Protein AF-A0AAX2I965-F1 (afdb_monomer)

Solvent-accessible surface area (backbone atoms only — not comparable to full-atom values): 11279 Å² total; per-residue (Å²): 135,85,55,70,48,49,56,51,50,50,52,50,21,62,79,65,76,34,66,69,56,36,27,26,90,85,21,46,29,34,38,36,37,56,42,46,87,79,63,78,95,82,75,57,72,68,57,43,52,54,48,32,52,55,51,17,54,52,47,41,53,39,50,53,49,39,64,73,71,61,65,74,88,60,75,93,55,92,69,70,83,36,90,76,37,44,64,34,62,70,41,81,23,32,64,44,72,52,79,71,48,97,95,52,73,88,81,53,33,35,54,72,67,58,51,52,48,27,52,49,38,19,50,76,75,47,81,55,52,83,60,74,43,44,58,35,40,63,40,22,23,39,34,56,48,16,63,48,44,56,60,94,82,64,91,42,72,68,62,51,50,53,40,54,51,36,33,60,71,39,50,66,61,62,68,36,66,48,70,67,68,37,82,41,76,41,80,41,68,83,78,86,74,89,125

Mean predicted aligned error: 6.56 Å

Secondary structure (DSSP, 8-state):
---HHHHHHHHHHHHHT----EE-TT-SEEEEEEE-----S---HHHHHHHHHHHHHHHHHHHHHHHHHT----TTSPPP--TT-GGGTTTT-BSSB----TTPPP-S-B-HHHHHHHHHHHHHHSTTPPPSB--GGGTEEEEEEESS---TT---HHHHHHHHHHHHHHHHHHTSGGGG--SEEEE--------

Foldseek 3Di:
DDDPLLVVLLVVCVVLLHARFAFDLPAQEEEAAAAAQDDDDDDDPVVQVVVLNVRRVQRSVLVVVCVVVVDDDDLVDDDDCDCNHRNDVQWQAFLDAFPDDVPDDTPSHDHPVQNVLQQVCCVPPVVRDHDRIRRSSNRYIYHYLASGRDDPPPPDVVVVVNSVVRNVSCVVSCVGVSVVPRNHYDYDDPCPDDD

Structure (mmCIF, N/CA/C/O backbone):
data_AF-A0AAX2I965-F1
#
_entry.id   AF-A0AAX2I965-F1
#
loop_
_atom_site.group_PDB
_atom_site.id
_atom_site.type_symbol
_atom_site.label_atom_id
_atom_site.label_alt_id
_atom_site.label_comp_id
_atom_site.label_asym_id
_atom_site.label_entity_id
_atom_site.label_seq_id
_atom_site.pdbx_PDB_ins_code
_atom_site.Cartn_x
_atom_site.Cartn_y
_atom_site.Cartn_z
_atom_site.occupancy
_atom_site.B_iso_or_equiv
_atom_site.auth_seq_id
_atom_site.auth_comp_id
_atom_site.auth_asym_id
_atom_site.auth_atom_id
_atom_site.pdbx_PDB_model_num
ATOM 1 N N . MET A 1 1 ? -12.189 -12.197 -5.042 1.00 85.31 1 MET A N 1
ATOM 2 C CA . MET A 1 1 ? -13.161 -11.565 -4.123 1.00 85.31 1 MET A CA 1
ATOM 3 C C . MET A 1 1 ? -12.398 -11.023 -2.926 1.00 85.31 1 MET A C 1
ATOM 5 O O . MET A 1 1 ? -11.448 -11.674 -2.506 1.00 85.31 1 MET A O 1
ATOM 9 N N . TYR A 1 2 ? -12.757 -9.844 -2.422 1.00 94.75 2 TYR A N 1
ATOM 10 C CA . TYR A 1 2 ? -12.126 -9.257 -1.234 1.00 94.75 2 TYR A CA 1
ATOM 11 C C . TYR A 1 2 ? -12.613 -9.932 0.052 1.00 94.75 2 TYR A C 1
ATOM 13 O O . TYR A 1 2 ? -13.809 -10.221 0.172 1.00 94.75 2 TYR A O 1
ATOM 21 N N . THR A 1 3 ? -11.704 -10.178 1.001 1.00 95.56 3 THR A N 1
ATOM 22 C CA . THR A 1 3 ? -12.044 -10.791 2.293 1.00 95.56 3 THR A CA 1
ATOM 23 C C . THR A 1 3 ? -12.917 -9.865 3.137 1.00 95.56 3 THR A C 1
ATOM 25 O O . THR A 1 3 ? -12.921 -8.643 2.964 1.00 95.56 3 THR A O 1
ATOM 28 N N . GLN A 1 4 ? -13.669 -10.448 4.071 1.00 97.31 4 GLN A N 1
ATOM 29 C CA . GLN A 1 4 ? -14.471 -9.672 5.014 1.00 97.31 4 GLN A CA 1
ATOM 30 C C . GLN A 1 4 ? -13.582 -8.809 5.924 1.00 97.31 4 GLN A C 1
ATOM 32 O O . GLN A 1 4 ? -13.864 -7.627 6.106 1.00 97.31 4 GLN A O 1
ATOM 37 N N . HIS A 1 5 ? -12.452 -9.351 6.383 1.00 97.75 5 HIS A N 1
ATOM 38 C CA . HIS A 1 5 ? -11.485 -8.606 7.186 1.00 97.75 5 HIS A CA 1
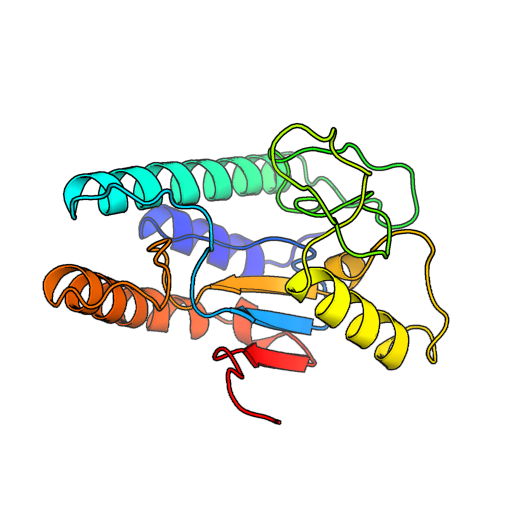ATOM 39 C C . HIS A 1 5 ? -10.905 -7.391 6.451 1.00 97.75 5 HIS A C 1
ATOM 41 O O . HIS A 1 5 ? -10.709 -6.347 7.071 1.00 97.75 5 HIS A O 1
ATOM 47 N N . PHE A 1 6 ? -10.669 -7.477 5.135 1.00 97.94 6 PHE A N 1
ATOM 48 C CA . PHE A 1 6 ? -10.218 -6.316 4.366 1.00 97.94 6 PHE A CA 1
ATOM 49 C C . PHE A 1 6 ? -11.291 -5.222 4.290 1.00 97.94 6 PHE A C 1
ATOM 51 O O . PHE A 1 6 ? -10.990 -4.048 4.493 1.00 97.94 6 PHE A O 1
ATOM 58 N N . LYS A 1 7 ? -12.557 -5.592 4.058 1.00 98.06 7 LYS A N 1
ATOM 59 C CA . LYS A 1 7 ? -13.677 -4.633 4.053 1.00 98.06 7 LYS A CA 1
ATOM 60 C C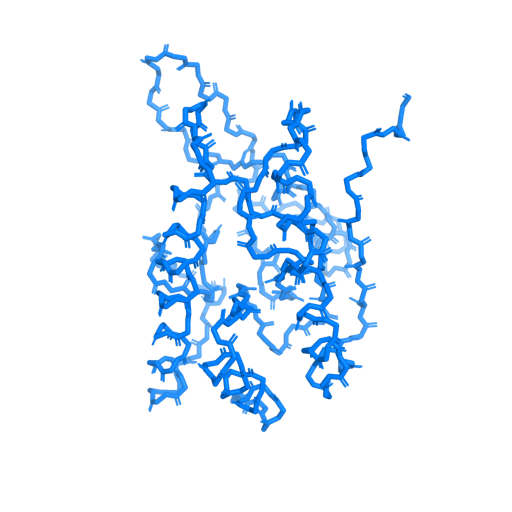 . LYS A 1 7 ? -13.810 -3.919 5.398 1.00 98.06 7 LYS A C 1
ATOM 62 O O . LYS A 1 7 ? -14.019 -2.709 5.436 1.00 98.06 7 LYS A O 1
ATOM 67 N N . GLU A 1 8 ? -13.648 -4.657 6.492 1.00 98.38 8 GLU A N 1
ATOM 68 C CA . GLU A 1 8 ? -13.643 -4.106 7.849 1.00 98.38 8 GLU A CA 1
ATOM 69 C C . GLU A 1 8 ? -12.458 -3.166 8.079 1.00 98.38 8 GLU A C 1
ATOM 71 O O . GLU A 1 8 ? -12.647 -2.098 8.655 1.00 98.38 8 GLU A O 1
ATOM 76 N N . ALA A 1 9 ? -11.263 -3.506 7.585 1.00 98.00 9 ALA A N 1
ATOM 77 C CA . ALA A 1 9 ? -10.098 -2.623 7.650 1.00 98.00 9 ALA A CA 1
ATOM 78 C C . ALA A 1 9 ? -10.325 -1.306 6.886 1.00 98.00 9 ALA A C 1
ATOM 80 O O . ALA A 1 9 ? -10.020 -0.239 7.414 1.00 98.00 9 ALA A O 1
ATOM 81 N N . VAL A 1 10 ? -10.929 -1.348 5.690 1.00 98.12 10 VAL A N 1
ATOM 82 C CA . VAL A 1 10 ? -11.295 -0.134 4.932 1.00 98.12 10 VAL A CA 1
ATOM 83 C C . VAL A 1 10 ? -12.316 0.712 5.700 1.00 98.12 10 VAL A C 1
ATOM 85 O O . VAL A 1 10 ? -12.136 1.923 5.831 1.00 98.12 10 VAL A O 1
ATOM 88 N N . ALA A 1 11 ? -13.358 0.088 6.260 1.00 98.12 11 ALA A N 1
ATOM 89 C CA . ALA A 1 11 ? -14.358 0.785 7.069 1.00 98.12 11 ALA A CA 1
ATOM 90 C C . ALA A 1 11 ? -13.748 1.417 8.333 1.00 98.12 11 ALA A C 1
ATOM 92 O O . ALA A 1 11 ? -14.073 2.556 8.674 1.00 98.12 11 ALA A O 1
ATOM 93 N N . TYR A 1 12 ? -12.826 0.715 8.997 1.00 97.75 12 TYR A N 1
ATOM 94 C CA . TYR A 1 12 ? -12.087 1.241 10.142 1.00 97.75 12 TYR A CA 1
ATOM 95 C C . TYR A 1 12 ? -11.237 2.452 9.749 1.00 97.75 12 TYR A C 1
ATOM 97 O O . TYR A 1 12 ? -11.290 3.479 10.424 1.00 97.75 12 TYR A O 1
ATOM 105 N N . CYS A 1 13 ? -10.493 2.367 8.642 1.00 96.75 13 CYS A N 1
ATOM 106 C CA . CYS A 1 13 ? -9.697 3.483 8.139 1.00 96.75 13 CYS A CA 1
ATOM 107 C C . CYS A 1 13 ? -10.555 4.712 7.826 1.00 96.75 13 CYS A C 1
ATOM 109 O O . CYS A 1 13 ? -10.188 5.819 8.208 1.00 96.75 13 CYS A O 1
ATOM 111 N N . LYS A 1 14 ? -11.726 4.521 7.208 1.00 96.56 14 LYS A N 1
ATOM 112 C CA . LYS A 1 14 ? -12.689 5.601 6.957 1.00 96.56 14 LYS A CA 1
ATOM 113 C C . LYS A 1 14 ? -13.171 6.266 8.246 1.00 96.56 14 LYS A C 1
ATOM 115 O O . LYS A 1 14 ? -13.208 7.487 8.320 1.00 96.56 14 LYS A O 1
ATOM 120 N N . ALA A 1 15 ? -13.536 5.474 9.253 1.00 96.69 15 ALA A N 1
ATOM 121 C CA . ALA A 1 15 ? -14.042 5.992 10.522 1.00 96.69 15 ALA A CA 1
ATOM 122 C C . ALA A 1 15 ? -12.977 6.744 11.340 1.00 96.69 15 ALA A C 1
ATOM 124 O O . ALA A 1 15 ? -13.328 7.583 12.166 1.00 96.69 15 ALA A O 1
ATOM 125 N N . ASN A 1 16 ? -11.695 6.443 11.114 1.00 94.31 16 ASN A N 1
ATOM 126 C CA . ASN A 1 16 ? -10.574 6.984 11.884 1.00 94.31 16 ASN A CA 1
ATOM 127 C C . ASN A 1 16 ? -9.649 7.896 11.064 1.00 94.31 16 ASN A C 1
ATOM 129 O O . ASN A 1 16 ? -8.590 8.265 11.562 1.00 94.31 16 ASN A O 1
ATOM 133 N N . ASN A 1 17 ? -10.023 8.264 9.832 1.00 92.50 17 ASN A N 1
ATOM 134 C CA . ASN A 1 17 ? -9.216 9.125 8.961 1.00 92.50 17 ASN A CA 1
ATOM 135 C C . ASN A 1 17 ? -7.784 8.594 8.734 1.00 92.50 17 ASN A C 1
ATOM 137 O O . ASN A 1 17 ? -6.801 9.330 8.832 1.00 92.50 17 ASN A O 1
ATOM 141 N N . LEU A 1 18 ? -7.668 7.290 8.462 1.00 93.31 18 LEU A N 1
ATOM 142 C CA . LEU A 1 18 ? -6.388 6.597 8.290 1.00 93.31 18 LEU A CA 1
ATOM 143 C C . LEU A 1 18 ? -6.167 6.152 6.846 1.00 93.31 18 LEU A C 1
ATOM 145 O O . LEU A 1 18 ? -7.093 5.750 6.139 1.00 93.31 18 LEU A O 1
ATOM 149 N N . PHE A 1 19 ? -4.906 6.137 6.428 1.00 93.44 19 PHE A N 1
ATOM 150 C CA . PHE A 1 19 ? -4.504 5.560 5.147 1.00 93.44 19 PHE A CA 1
ATOM 151 C C . PHE A 1 19 ? -4.608 4.023 5.172 1.00 93.44 19 PHE A C 1
ATOM 153 O O . PHE A 1 19 ? -4.142 3.379 6.119 1.00 93.44 19 PHE A O 1
ATOM 160 N N . VAL A 1 20 ? -5.194 3.421 4.130 1.00 95.62 20 VAL A N 1
ATOM 161 C CA . VAL A 1 20 ? -5.401 1.965 4.031 1.00 95.62 20 VAL A CA 1
ATOM 162 C C . VAL A 1 20 ? -4.128 1.281 3.526 1.00 95.62 20 VAL A C 1
ATOM 164 O O . VAL A 1 20 ? -3.538 0.452 4.223 1.00 95.62 20 VAL A O 1
ATOM 167 N N . GLY A 1 21 ? -3.695 1.629 2.313 1.00 94.00 21 GLY A N 1
ATOM 168 C CA . GLY A 1 21 ? -2.604 0.947 1.619 1.00 94.00 21 GLY A CA 1
ATOM 169 C C . GLY A 1 21 ? -2.770 0.867 0.101 1.00 94.00 21 GLY A C 1
ATOM 170 O O . GLY A 1 21 ? -3.738 1.375 -0.473 1.00 94.00 21 GLY A O 1
ATOM 171 N N . TYR A 1 22 ? -1.811 0.194 -0.531 1.00 93.44 22 TYR A N 1
ATOM 172 C CA . TYR A 1 22 ? -1.701 -0.062 -1.967 1.00 93.44 22 TYR A CA 1
ATOM 173 C C . TYR A 1 22 ? -1.365 -1.537 -2.241 1.00 93.44 22 TYR A C 1
ATOM 175 O O . TYR A 1 22 ? -0.753 -2.206 -1.414 1.00 93.44 22 TYR A O 1
ATOM 183 N N . GLY A 1 23 ? -1.671 -2.027 -3.442 1.00 93.50 23 GLY A N 1
ATOM 184 C CA . GLY A 1 23 ? -1.356 -3.387 -3.887 1.00 93.50 23 GLY A CA 1
ATOM 185 C C . GLY A 1 23 ? -2.492 -4.382 -3.657 1.00 93.50 23 GLY A C 1
ATOM 186 O O . GLY A 1 23 ? -3.655 -3.995 -3.559 1.00 93.50 23 GLY A O 1
ATOM 187 N N . ASN A 1 24 ? -2.163 -5.672 -3.624 1.00 94.81 24 ASN A N 1
ATOM 188 C CA . ASN A 1 24 ? -3.144 -6.748 -3.554 1.00 94.81 24 ASN A CA 1
ATOM 189 C C . ASN A 1 24 ? -3.500 -7.087 -2.094 1.00 94.81 24 ASN A C 1
ATOM 191 O O . ASN A 1 24 ? -2.667 -7.674 -1.404 1.00 94.81 24 ASN A O 1
ATOM 195 N N . PRO A 1 25 ? -4.728 -6.819 -1.613 1.00 95.94 25 PRO A N 1
ATOM 196 C CA . PRO A 1 25 ? -5.133 -7.189 -0.254 1.00 95.94 25 PRO A CA 1
ATOM 197 C C . PRO A 1 25 ? -5.252 -8.706 -0.050 1.00 95.94 25 PRO A C 1
ATOM 199 O O . PRO A 1 25 ? -5.290 -9.165 1.081 1.00 95.94 25 PRO A O 1
ATOM 202 N N . ASN A 1 26 ? -5.279 -9.491 -1.129 1.00 94.81 26 ASN A N 1
ATOM 203 C CA . ASN A 1 26 ? -5.186 -10.951 -1.079 1.00 94.81 26 ASN A CA 1
ATOM 204 C C . ASN A 1 26 ? -3.755 -11.453 -1.361 1.00 94.81 26 ASN A C 1
ATOM 206 O O . ASN A 1 26 ? -3.566 -12.631 -1.665 1.00 94.81 26 ASN A O 1
ATOM 210 N N . GLY A 1 27 ? -2.762 -10.559 -1.356 1.00 94.38 27 GLY A N 1
ATOM 211 C CA . GLY A 1 27 ? -1.358 -10.907 -1.540 1.00 94.38 27 GLY A CA 1
ATOM 212 C C . GLY A 1 27 ? -0.804 -11.713 -0.364 1.00 94.38 27 GLY A C 1
ATOM 213 O O . GLY A 1 27 ? -1.397 -11.792 0.709 1.00 94.38 27 GLY A O 1
ATOM 214 N N . LYS A 1 28 ? 0.370 -12.311 -0.558 1.00 95.75 28 LYS A N 1
ATOM 215 C CA . LYS A 1 28 ? 1.057 -13.112 0.469 1.00 95.75 28 LYS A CA 1
ATOM 216 C C . LYS A 1 28 ? 1.952 -12.281 1.380 1.00 95.75 28 LYS A C 1
ATOM 218 O O . LYS A 1 28 ? 2.271 -12.717 2.486 1.00 95.75 28 LYS A O 1
ATOM 223 N N . VAL A 1 29 ? 2.379 -11.114 0.908 1.00 95.88 29 VAL A N 1
ATOM 224 C CA . VAL A 1 29 ? 3.378 -10.270 1.555 1.00 95.88 29 VAL A CA 1
ATOM 225 C C . VAL A 1 29 ? 2.737 -8.970 2.023 1.00 95.88 29 VAL A C 1
ATOM 227 O O . VAL A 1 29 ? 2.164 -8.237 1.221 1.00 95.88 29 VAL A O 1
ATOM 230 N N . LEU A 1 30 ? 2.879 -8.658 3.308 1.00 95.88 30 LEU A N 1
ATOM 231 C CA . LEU A 1 30 ? 2.549 -7.341 3.850 1.00 95.88 30 LEU A CA 1
ATOM 232 C C . LEU A 1 30 ? 3.834 -6.548 4.035 1.00 95.88 30 LEU A C 1
ATOM 234 O O . LEU A 1 30 ? 4.745 -7.005 4.720 1.00 95.88 30 LEU A O 1
ATOM 238 N N . VAL A 1 31 ? 3.888 -5.345 3.482 1.00 93.69 31 VAL A N 1
ATOM 239 C CA . VAL A 1 31 ? 4.946 -4.377 3.755 1.00 93.69 31 VAL A CA 1
ATOM 240 C C . VAL A 1 31 ? 4.367 -3.235 4.568 1.00 93.69 31 VAL A C 1
ATOM 242 O O . VAL A 1 31 ? 3.435 -2.567 4.126 1.00 93.69 31 VAL A O 1
ATOM 245 N N . ILE A 1 32 ? 4.956 -2.984 5.733 1.00 91.12 32 ILE A N 1
ATOM 246 C CA . ILE A 1 32 ? 4.690 -1.777 6.512 1.00 91.12 32 ILE A CA 1
ATOM 247 C C . ILE A 1 32 ? 5.928 -0.888 6.409 1.00 91.12 32 ILE A C 1
ATOM 249 O O . ILE A 1 32 ? 6.952 -1.152 7.050 1.00 91.12 32 ILE A O 1
ATOM 253 N N . GLY A 1 33 ? 5.850 0.113 5.533 1.00 86.12 33 GLY A N 1
ATOM 254 C CA . GLY A 1 33 ? 6.862 1.151 5.385 1.00 86.12 33 GLY A CA 1
ATOM 255 C C . GLY A 1 33 ? 6.816 2.143 6.545 1.00 86.12 33 GLY A C 1
ATOM 256 O O . GLY A 1 33 ? 5.914 2.115 7.381 1.00 86.12 33 GLY A O 1
ATOM 257 N N . LYS A 1 34 ? 7.823 3.009 6.644 1.00 79.00 34 LYS A N 1
ATOM 258 C CA . LYS A 1 34 ? 7.901 4.002 7.722 1.00 79.00 34 LYS A CA 1
ATOM 259 C C . LYS A 1 34 ? 6.940 5.175 7.494 1.00 79.00 34 LYS A C 1
ATOM 261 O O . LYS A 1 34 ? 6.239 5.563 8.425 1.00 79.00 34 LYS A O 1
ATOM 266 N N . GLU A 1 35 ? 6.959 5.749 6.293 1.00 74.94 35 GLU A N 1
ATOM 267 C CA . GLU A 1 35 ? 6.227 6.963 5.920 1.00 74.94 35 GLU A CA 1
ATOM 268 C C . GLU A 1 35 ? 6.223 7.175 4.397 1.00 74.94 35 GLU A C 1
ATOM 270 O O . GLU A 1 35 ? 7.184 6.838 3.695 1.00 74.94 35 GLU A O 1
ATOM 275 N N . ALA A 1 36 ? 5.161 7.801 3.886 1.00 66.94 36 ALA A N 1
ATOM 276 C CA . ALA A 1 36 ? 5.033 8.116 2.468 1.00 66.94 36 ALA A CA 1
ATOM 277 C C . ALA A 1 36 ? 6.005 9.236 2.037 1.00 66.94 36 ALA A C 1
ATOM 279 O O . ALA A 1 36 ? 5.973 10.358 2.535 1.00 66.94 36 ALA A O 1
ATOM 280 N N . ALA A 1 37 ? 6.852 8.979 1.039 1.00 58.28 37 ALA A N 1
ATOM 281 C CA . ALA A 1 37 ? 7.861 9.937 0.578 1.00 58.28 37 ALA A CA 1
ATOM 282 C C . ALA A 1 37 ? 7.318 10.926 -0.479 1.00 58.28 37 ALA A C 1
ATOM 284 O O . ALA A 1 37 ? 7.819 10.966 -1.605 1.00 58.28 37 ALA A O 1
ATOM 285 N N . HIS A 1 38 ? 6.301 11.732 -0.151 1.00 54.47 38 HIS A N 1
ATOM 286 C CA . HIS A 1 38 ? 5.594 12.549 -1.160 1.00 54.47 38 HIS A CA 1
ATOM 287 C C . HIS A 1 38 ? 5.680 14.069 -1.011 1.00 54.47 38 HIS A C 1
ATOM 289 O O . HIS A 1 38 ? 4.961 14.799 -1.692 1.00 54.47 38 HIS A O 1
ATOM 295 N N . ILE A 1 39 ? 6.604 14.581 -0.201 1.00 51.31 39 ILE A N 1
ATOM 296 C CA . ILE A 1 39 ? 6.550 15.992 0.182 1.00 51.31 39 ILE A CA 1
ATOM 297 C C . ILE A 1 39 ? 7.796 16.814 -0.192 1.00 51.31 39 ILE A C 1
ATOM 299 O O . ILE A 1 39 ? 8.947 16.361 -0.134 1.00 51.31 39 ILE A O 1
ATOM 303 N N . GLY A 1 40 ? 7.532 18.037 -0.670 1.00 52.00 40 GLY A N 1
ATOM 304 C CA . GLY A 1 40 ? 8.505 19.062 -1.051 1.00 52.00 40 GLY A CA 1
ATOM 305 C C . GLY A 1 40 ? 9.243 19.664 0.150 1.00 52.00 40 GLY A C 1
ATOM 306 O O . GLY A 1 40 ? 9.010 19.302 1.293 1.00 52.00 40 GLY A O 1
ATOM 307 N N . LYS A 1 41 ? 10.210 20.549 -0.111 1.00 52.09 41 LYS A N 1
ATOM 308 C CA . LYS A 1 41 ? 11.131 21.072 0.917 1.00 52.09 41 LYS A CA 1
ATOM 309 C C . LYS A 1 41 ? 10.527 22.125 1.859 1.00 52.09 41 LYS A C 1
ATOM 311 O O . LYS A 1 41 ? 11.170 22.434 2.854 1.00 52.09 41 LYS A O 1
ATOM 316 N N . GLU A 1 42 ? 9.358 22.672 1.553 1.00 54.47 42 GLU A N 1
ATOM 317 C CA . GLU A 1 42 ? 8.783 23.814 2.272 1.00 54.47 42 GLU A CA 1
ATOM 318 C C . GLU A 1 42 ? 7.508 23.392 2.986 1.00 54.47 42 GLU A C 1
ATOM 320 O O . GLU A 1 42 ? 6.446 23.406 2.370 1.00 54.47 42 GLU A O 1
ATOM 325 N N . GLU A 1 43 ? 7.591 22.986 4.255 1.00 63.03 43 GLU A N 1
ATOM 326 C CA . GLU A 1 43 ? 6.378 22.644 5.001 1.00 63.03 43 GLU A CA 1
ATOM 327 C C . GLU A 1 43 ? 6.383 23.078 6.462 1.00 63.03 43 GLU A C 1
ATOM 329 O O . GLU A 1 43 ? 7.333 22.846 7.210 1.00 63.03 43 GLU A O 1
ATOM 334 N N . THR A 1 44 ? 5.264 23.707 6.822 1.00 70.88 44 THR A N 1
ATOM 335 C CA . THR A 1 44 ? 4.725 23.886 8.168 1.00 70.88 44 THR A CA 1
ATOM 336 C C . THR A 1 44 ? 3.934 22.635 8.572 1.00 70.88 44 THR A C 1
ATOM 338 O O . THR A 1 44 ? 3.554 21.830 7.720 1.00 70.88 44 THR A O 1
ATOM 341 N N . THR A 1 45 ? 3.643 22.473 9.862 1.00 72.81 45 THR A N 1
ATOM 342 C CA . THR A 1 45 ? 2.783 21.392 10.382 1.00 72.81 45 THR A CA 1
ATOM 343 C C . THR A 1 45 ? 1.390 21.375 9.737 1.00 72.81 45 THR A C 1
ATOM 345 O O . THR A 1 45 ? 0.898 20.312 9.380 1.00 72.81 45 THR A O 1
ATOM 348 N N . GLU A 1 46 ? 0.807 22.546 9.473 1.00 79.75 46 GLU A N 1
ATOM 349 C CA . GLU A 1 46 ? -0.493 22.697 8.798 1.00 79.75 46 GLU A CA 1
ATOM 350 C C . GLU A 1 46 ? -0.511 22.075 7.386 1.00 79.75 46 GLU A C 1
ATOM 352 O O . GLU A 1 46 ? -1.454 21.379 7.006 1.00 79.75 46 GLU A O 1
ATOM 357 N N . ASN A 1 47 ? 0.562 22.257 6.606 1.00 81.50 47 ASN A N 1
ATOM 358 C CA . ASN A 1 47 ? 0.664 21.658 5.272 1.00 81.50 47 ASN A CA 1
ATOM 359 C C . ASN A 1 47 ? 0.743 20.124 5.333 1.00 81.50 47 ASN A C 1
ATOM 361 O O . ASN A 1 47 ? 0.206 19.450 4.451 1.00 81.50 47 ASN A O 1
ATOM 365 N N . LEU A 1 48 ? 1.396 19.577 6.363 1.00 79.62 48 LEU A N 1
ATOM 366 C CA . LEU A 1 48 ? 1.501 18.132 6.579 1.00 79.62 48 LEU A CA 1
ATOM 367 C C . LEU A 1 48 ? 0.147 17.514 6.934 1.00 79.62 48 LEU A C 1
ATOM 369 O O . LEU A 1 48 ? -0.201 16.469 6.386 1.00 79.62 48 LEU A O 1
ATOM 373 N N . GLU A 1 49 ? -0.616 18.157 7.816 1.00 83.62 49 GLU A N 1
ATOM 374 C CA . GLU A 1 49 ? -1.962 17.721 8.208 1.00 83.62 49 GLU A CA 1
ATOM 375 C C . GLU A 1 49 ? -2.918 17.721 7.017 1.00 83.62 49 GLU A C 1
ATOM 377 O O . GLU A 1 49 ? -3.533 16.695 6.724 1.00 83.62 49 GLU A O 1
ATOM 382 N N . LYS A 1 50 ? -2.948 18.812 6.246 1.00 85.00 50 LYS A N 1
ATOM 383 C CA . LYS A 1 50 ? -3.771 18.892 5.035 1.00 85.00 50 LYS A CA 1
ATOM 384 C C . LYS A 1 50 ? -3.417 17.801 4.021 1.00 85.00 50 LYS A C 1
ATOM 386 O O . LYS A 1 50 ? -4.296 17.180 3.430 1.00 85.00 50 LYS A O 1
ATOM 391 N N . LYS A 1 51 ? -2.125 17.534 3.814 1.00 82.44 51 LYS A N 1
ATOM 392 C CA . LYS A 1 51 ? -1.691 16.477 2.889 1.00 82.44 51 LYS A CA 1
ATOM 393 C C . LYS A 1 51 ? -2.013 15.082 3.393 1.00 82.44 51 LYS A C 1
ATOM 395 O O . LYS A 1 51 ? -2.371 14.235 2.578 1.00 82.44 51 LYS A O 1
ATOM 400 N N . LYS A 1 52 ? -1.894 14.839 4.703 1.00 84.44 52 LYS A N 1
ATOM 401 C CA . LYS A 1 52 ? -2.376 13.604 5.335 1.00 84.44 52 LYS A CA 1
ATOM 402 C C . LYS A 1 52 ? -3.862 13.422 5.014 1.00 84.44 52 LYS A C 1
ATOM 404 O O . LYS A 1 52 ? -4.227 12.356 4.520 1.00 84.44 52 LYS A O 1
ATOM 409 N N . GLU A 1 53 ? -4.671 14.466 5.209 1.00 85.94 53 GLU A N 1
ATOM 410 C CA . GLU A 1 53 ? -6.102 14.463 4.883 1.00 85.94 53 GLU A CA 1
ATOM 411 C C . GLU A 1 53 ? -6.396 14.117 3.427 1.00 85.94 53 GLU A C 1
ATOM 413 O O . GLU A 1 53 ? -7.132 13.169 3.148 1.00 85.94 53 GLU A O 1
ATOM 418 N N . GLU A 1 54 ? -5.771 14.820 2.488 1.00 86.50 54 GLU A N 1
ATOM 419 C CA . GLU A 1 54 ? -5.945 14.567 1.056 1.00 86.50 54 GLU A CA 1
ATOM 420 C C . GLU A 1 54 ? -5.553 13.128 0.669 1.00 86.50 54 GLU A C 1
ATOM 422 O O . GLU A 1 54 ? -6.269 12.465 -0.091 1.00 86.50 54 GLU A O 1
ATOM 427 N N . LEU A 1 55 ? -4.440 12.621 1.212 1.00 83.38 55 LEU A N 1
ATOM 428 C CA . LEU A 1 55 ? -3.931 11.278 0.928 1.00 83.38 55 LEU A CA 1
ATOM 429 C C . LEU A 1 55 ? -4.881 10.180 1.405 1.00 83.38 55 LEU A C 1
ATOM 431 O O . LEU A 1 55 ? -5.209 9.288 0.615 1.00 83.38 55 LEU A O 1
ATOM 435 N N . PHE A 1 56 ? -5.328 10.213 2.664 1.00 85.31 56 PHE A N 1
ATOM 436 C CA . PHE A 1 56 ? -6.210 9.153 3.151 1.00 85.31 56 PHE A CA 1
ATOM 437 C C . PHE A 1 56 ? -7.611 9.266 2.545 1.00 85.31 56 PHE A C 1
ATOM 439 O O . PHE A 1 56 ? -8.180 8.233 2.197 1.00 85.31 56 PHE A O 1
ATOM 446 N N . HIS A 1 57 ? -8.161 10.477 2.359 1.00 87.94 57 HIS A N 1
ATOM 447 C CA . HIS A 1 57 ? -9.489 10.636 1.759 1.00 87.94 57 HIS A CA 1
ATOM 448 C C . HIS A 1 57 ? -9.521 10.072 0.341 1.00 87.94 57 HIS A C 1
ATOM 450 O O . HIS A 1 57 ? -10.452 9.341 -0.011 1.00 87.94 57 HIS A O 1
ATOM 456 N N . SER A 1 58 ? -8.482 10.355 -0.448 1.00 90.31 58 SER A N 1
ATOM 457 C CA . SER A 1 58 ? -8.319 9.778 -1.780 1.00 90.31 58 SER A CA 1
ATOM 458 C C . SER A 1 58 ? -8.205 8.252 -1.709 1.00 90.31 58 SER A C 1
ATOM 460 O O . SER A 1 58 ? -8.985 7.545 -2.346 1.00 90.31 58 SER A O 1
ATOM 462 N N . ASN A 1 59 ? -7.311 7.721 -0.867 1.00 93.25 59 ASN A N 1
ATOM 463 C CA . ASN A 1 59 ? -7.076 6.280 -0.767 1.00 93.25 59 ASN A CA 1
ATOM 464 C C . ASN A 1 59 ? -8.312 5.491 -0.297 1.00 93.25 59 ASN A C 1
ATOM 466 O O . ASN A 1 59 ? -8.641 4.464 -0.886 1.00 93.25 59 ASN A O 1
ATOM 470 N N . VAL A 1 60 ? -9.026 5.979 0.721 1.00 95.44 60 VAL A N 1
ATOM 471 C CA . VAL A 1 60 ? -10.272 5.368 1.209 1.00 95.44 60 VAL A CA 1
ATOM 472 C C . VAL A 1 60 ? -11.345 5.399 0.124 1.00 95.44 60 VAL A C 1
ATOM 474 O O . VAL A 1 60 ? -11.948 4.365 -0.147 1.00 95.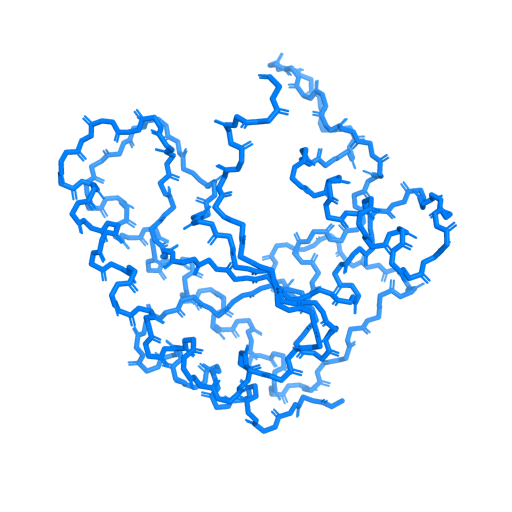44 60 VAL A O 1
ATOM 477 N N . SER A 1 61 ? -11.549 6.541 -0.540 1.00 95.19 61 SER A N 1
ATOM 478 C CA . SER A 1 61 ? -12.575 6.671 -1.587 1.00 95.19 61 SER A CA 1
ATOM 479 C C . SER A 1 61 ? -12.323 5.718 -2.758 1.00 95.19 61 SER A C 1
ATOM 481 O O . SER A 1 61 ? -13.256 5.101 -3.273 1.00 95.19 61 SER A O 1
ATOM 483 N N . GLN A 1 62 ? -11.058 5.545 -3.151 1.00 95.31 62 GLN A N 1
ATOM 484 C CA . GLN A 1 62 ? -10.670 4.588 -4.188 1.00 95.31 62 GLN A CA 1
ATOM 485 C C . GLN A 1 62 ? -10.964 3.141 -3.763 1.00 95.31 62 GLN A C 1
ATOM 487 O O . GLN A 1 62 ? -11.504 2.364 -4.551 1.00 95.31 62 GLN A O 1
ATOM 492 N N . TRP A 1 63 ? -10.662 2.776 -2.513 1.00 96.69 63 TRP A N 1
ATOM 493 C CA . TRP A 1 63 ? -10.985 1.448 -1.990 1.00 96.69 63 TRP A CA 1
ATOM 494 C C . TRP A 1 63 ? -12.491 1.210 -1.870 1.00 96.69 63 TRP A C 1
ATOM 496 O O . TRP A 1 63 ? -12.954 0.133 -2.234 1.00 96.69 63 TRP A O 1
ATOM 506 N N . GLU A 1 64 ? -13.273 2.195 -1.425 1.00 96.62 64 GLU A N 1
ATOM 507 C CA . GLU A 1 64 ? -14.737 2.085 -1.400 1.00 96.62 64 GLU A CA 1
ATOM 508 C C . GLU A 1 64 ? -15.305 1.863 -2.805 1.00 96.62 64 GLU A C 1
ATOM 510 O O . GLU A 1 64 ? -16.163 0.997 -2.989 1.00 96.62 64 GLU A O 1
ATOM 515 N N . HIS A 1 65 ? -14.783 2.579 -3.807 1.00 95.50 65 HIS A N 1
ATOM 516 C CA . HIS A 1 65 ? -15.166 2.370 -5.199 1.00 95.50 65 HIS A CA 1
ATOM 517 C C . HIS A 1 65 ? -14.875 0.933 -5.649 1.00 95.50 65 HIS A C 1
ATOM 519 O O . HIS A 1 65 ? -15.797 0.240 -6.081 1.00 95.50 65 HIS A O 1
ATOM 525 N N . ILE A 1 66 ? -13.643 0.454 -5.457 1.00 95.25 66 ILE A N 1
ATOM 526 C CA . ILE A 1 66 ? -13.220 -0.916 -5.790 1.00 95.25 66 ILE A CA 1
ATOM 527 C C . ILE A 1 66 ? -14.092 -1.970 -5.098 1.00 95.25 66 ILE A C 1
ATOM 529 O O . ILE A 1 66 ? -14.496 -2.953 -5.718 1.00 95.25 66 ILE A O 1
ATOM 533 N N . LEU A 1 67 ? -14.404 -1.779 -3.814 1.00 96.31 67 LEU A N 1
ATOM 534 C CA . LEU A 1 67 ? -15.252 -2.701 -3.059 1.00 96.31 67 LEU A CA 1
ATOM 535 C C . LEU A 1 67 ? -16.700 -2.694 -3.566 1.00 96.31 67 LEU A C 1
ATOM 537 O O . LEU A 1 67 ? -17.336 -3.748 -3.576 1.00 96.31 67 LEU A O 1
ATOM 541 N N . SER A 1 68 ? -17.212 -1.538 -4.000 1.00 95.81 68 SER A N 1
ATOM 542 C CA . SER A 1 68 ? -18.572 -1.403 -4.538 1.00 95.81 68 SER A CA 1
ATOM 543 C C . SER A 1 68 ? -18.735 -2.025 -5.927 1.00 95.81 68 SER A C 1
ATOM 545 O O . SER A 1 68 ? -19.774 -2.614 -6.217 1.00 95.81 68 SER A O 1
ATOM 547 N N . THR A 1 69 ? -17.703 -1.942 -6.769 1.00 94.25 69 THR A N 1
ATOM 548 C CA . THR A 1 69 ? -17.684 -2.542 -8.111 1.00 94.25 69 THR A CA 1
ATOM 549 C C . THR A 1 69 ? -17.180 -3.983 -8.099 1.00 94.25 69 THR A C 1
ATOM 551 O O . THR A 1 69 ? -17.347 -4.699 -9.086 1.00 94.25 69 THR A O 1
ATOM 554 N N . ASN A 1 70 ? -16.587 -4.417 -6.980 1.00 91.81 70 ASN A N 1
ATOM 555 C CA . ASN A 1 70 ? -15.884 -5.688 -6.835 1.00 91.81 70 ASN A CA 1
ATOM 556 C C . ASN A 1 70 ? -14.835 -5.878 -7.948 1.00 91.81 70 ASN A C 1
ATOM 558 O O . ASN A 1 70 ? -14.698 -6.973 -8.499 1.00 91.81 70 ASN A O 1
ATOM 562 N N . GLU A 1 71 ? -14.126 -4.792 -8.285 1.00 91.25 71 GLU A N 1
ATOM 563 C CA . GLU A 1 71 ? -13.044 -4.802 -9.269 1.00 91.25 71 GLU A CA 1
ATOM 564 C C . GLU A 1 71 ? -12.014 -5.872 -8.890 1.00 91.25 71 GLU A C 1
ATOM 566 O O . GLU A 1 71 ? -11.652 -6.025 -7.727 1.00 91.25 71 GLU A O 1
ATOM 571 N N . VAL A 1 72 ? -11.548 -6.648 -9.866 1.00 87.38 72 VAL A N 1
ATOM 572 C CA . VAL A 1 72 ? -10.519 -7.668 -9.643 1.00 87.38 72 VAL A CA 1
ATOM 573 C C . VAL A 1 72 ? -9.261 -7.237 -10.380 1.00 87.38 72 VAL A C 1
ATOM 575 O O . VAL A 1 72 ? -9.341 -6.955 -11.578 1.00 87.38 72 VAL A O 1
ATOM 578 N N . PRO A 1 73 ? -8.096 -7.199 -9.709 1.00 87.44 73 PRO A N 1
ATOM 579 C CA . PRO A 1 73 ? -6.890 -6.752 -10.367 1.00 87.44 73 PRO A CA 1
ATOM 580 C C . PRO A 1 73 ? -6.425 -7.745 -11.441 1.00 87.44 73 PRO A C 1
ATOM 582 O O . PRO A 1 73 ? -6.321 -8.945 -11.184 1.00 87.44 73 PRO A O 1
ATOM 585 N N . ASN A 1 74 ? -6.076 -7.243 -12.626 1.00 86.94 74 ASN A N 1
ATOM 586 C CA . ASN A 1 74 ? -5.432 -8.008 -13.690 1.00 86.94 74 ASN A CA 1
ATOM 587 C C . ASN A 1 74 ? -3.926 -7.718 -13.707 1.00 86.94 74 ASN A C 1
ATOM 589 O O . ASN A 1 74 ? -3.426 -6.931 -14.511 1.00 86.94 74 ASN A O 1
ATOM 593 N N . TYR A 1 75 ? -3.193 -8.342 -12.785 1.00 86.44 75 TYR A N 1
ATOM 594 C CA . TYR A 1 75 ? -1.745 -8.159 -12.708 1.00 86.44 75 TYR A CA 1
ATOM 595 C C . TYR A 1 75 ? -1.012 -8.739 -13.931 1.00 86.44 75 TYR A C 1
A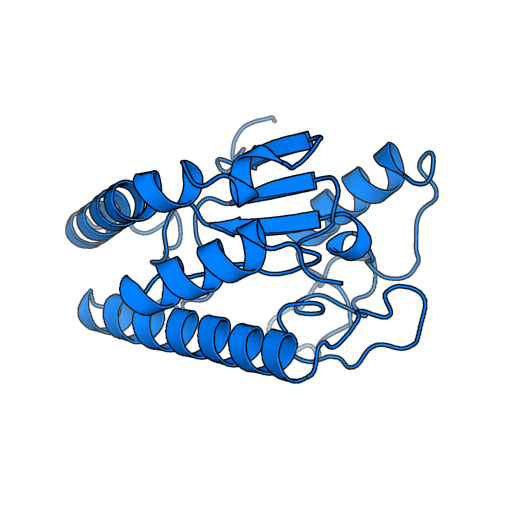TOM 597 O O . TYR A 1 75 ? 0.017 -8.207 -14.329 1.00 86.44 75 TYR A O 1
ATOM 605 N N . ASP A 1 76 ? -1.530 -9.764 -14.595 1.00 84.19 76 ASP A N 1
ATOM 606 C CA . ASP A 1 76 ? -0.817 -10.379 -15.724 1.00 84.19 76 ASP A CA 1
ATOM 607 C C . ASP A 1 76 ? -1.146 -9.728 -17.086 1.00 84.19 76 ASP A C 1
ATOM 609 O O . ASP A 1 76 ? -0.552 -10.087 -18.100 1.00 84.19 76 ASP A O 1
ATOM 613 N N . GLY A 1 77 ? -2.064 -8.754 -17.121 1.00 77.94 77 GLY A N 1
ATOM 614 C CA . GLY A 1 77 ? -2.481 -8.052 -18.337 1.00 77.94 77 GLY A CA 1
ATOM 615 C C . GLY A 1 77 ? -1.934 -6.632 -18.492 1.00 77.94 77 GLY A C 1
ATOM 616 O O . GLY A 1 77 ? -1.123 -6.146 -17.699 1.00 77.94 77 GLY A O 1
ATOM 617 N N . GLU A 1 78 ? -2.414 -5.943 -19.532 1.00 69.06 78 GLU A N 1
ATOM 618 C CA . GLU A 1 78 ? -2.181 -4.508 -19.702 1.00 69.06 78 GLU A CA 1
ATOM 619 C C . GLU A 1 78 ? -2.837 -3.737 -18.559 1.00 69.06 78 GLU A C 1
ATOM 621 O O . GLU A 1 78 ? -4.031 -3.876 -18.292 1.00 69.06 78 GLU A O 1
ATOM 626 N N . ARG A 1 79 ? -2.045 -2.911 -17.878 1.00 67.75 79 ARG A N 1
ATOM 627 C CA . ARG A 1 79 ? -2.535 -2.093 -16.769 1.00 67.75 79 ARG A CA 1
ATOM 628 C C . ARG A 1 79 ? -2.706 -0.651 -17.229 1.00 67.75 79 ARG A C 1
ATOM 630 O O . ARG A 1 79 ? -1.941 -0.193 -18.078 1.00 67.75 79 ARG A O 1
ATOM 637 N N . PRO A 1 80 ? -3.631 0.119 -16.657 1.00 64.69 80 PRO A N 1
ATOM 638 C CA . PRO A 1 80 ? -3.543 1.566 -16.739 1.00 64.69 80 PRO A CA 1
ATOM 639 C C . PRO A 1 80 ? -2.376 2.051 -15.863 1.00 64.69 80 PRO A C 1
ATOM 641 O O . PRO A 1 80 ? -2.174 1.562 -14.752 1.00 64.69 80 PRO A O 1
ATOM 644 N N . ILE A 1 81 ? -1.596 3.025 -16.341 1.00 60.50 81 ILE A N 1
ATOM 645 C CA . ILE A 1 81 ? -0.766 3.830 -15.433 1.00 60.50 81 ILE A CA 1
ATOM 646 C C . ILE A 1 81 ? -1.741 4.772 -14.736 1.00 60.50 81 ILE A C 1
ATOM 648 O O . ILE A 1 81 ? -2.214 5.718 -15.360 1.00 60.50 81 ILE A O 1
ATOM 652 N N . SER A 1 82 ? -2.087 4.498 -13.481 1.00 63.53 82 SER A N 1
ATOM 653 C CA . SER A 1 82 ? -2.999 5.364 -12.741 1.00 63.53 82 SER A CA 1
ATOM 654 C C . SER A 1 82 ? -2.600 5.477 -11.278 1.00 63.53 82 SER A C 1
ATOM 656 O O . SER A 1 82 ? -2.437 4.481 -10.579 1.00 63.53 82 SER A O 1
ATOM 658 N N . HIS A 1 83 ? -2.479 6.721 -10.818 1.00 65.94 83 HIS A N 1
ATOM 659 C CA . HIS A 1 83 ? -2.398 7.055 -9.395 1.00 65.94 83 HIS A CA 1
ATOM 660 C C . HIS A 1 83 ? -3.778 7.019 -8.714 1.00 65.94 83 HIS A C 1
ATOM 662 O O . HIS A 1 83 ? -3.878 7.259 -7.515 1.00 65.94 83 HIS A O 1
ATOM 668 N N . GLU A 1 84 ? -4.835 6.723 -9.473 1.00 75.25 84 GLU A N 1
ATOM 669 C CA . GLU A 1 84 ? -6.226 6.738 -9.017 1.00 75.25 84 GLU A CA 1
ATOM 670 C C . GLU A 1 84 ? -6.738 5.345 -8.630 1.00 75.25 84 GLU A C 1
ATOM 672 O O . GLU A 1 84 ? -7.877 5.211 -8.195 1.00 75.25 84 GLU A O 1
ATOM 677 N N . ASN A 1 85 ? -5.917 4.299 -8.782 1.00 88.44 85 ASN A N 1
ATOM 678 C CA . ASN A 1 85 ? -6.289 2.942 -8.402 1.00 88.44 85 ASN A CA 1
ATOM 679 C C . ASN A 1 85 ? -5.219 2.313 -7.491 1.00 88.44 85 ASN A C 1
ATOM 681 O O . ASN A 1 85 ? -4.110 2.009 -7.953 1.00 88.44 85 ASN A O 1
ATOM 685 N N . PRO A 1 86 ? -5.532 2.067 -6.205 1.00 91.69 86 PRO A N 1
ATOM 686 C CA . PRO A 1 86 ? -4.561 1.587 -5.241 1.00 91.69 86 PRO A CA 1
ATOM 687 C C . PRO A 1 86 ? -4.076 0.165 -5.534 1.00 91.69 86 PRO A C 1
ATOM 689 O O . PRO A 1 86 ? -2.976 -0.183 -5.106 1.00 91.69 86 PRO A O 1
ATOM 692 N N . LEU A 1 87 ? -4.806 -0.631 -6.328 1.00 91.06 87 LEU A N 1
ATOM 693 C CA . LEU A 1 87 ? -4.355 -1.951 -6.785 1.00 91.06 87 LEU A CA 1
ATOM 694 C C . LEU A 1 87 ? -3.123 -1.857 -7.694 1.00 91.06 87 LEU A C 1
ATOM 696 O O . LEU A 1 87 ? -2.310 -2.782 -7.711 1.00 91.06 87 LEU A O 1
ATOM 700 N N . TYR A 1 88 ? -2.976 -0.742 -8.422 1.00 85.19 88 TYR A N 1
ATOM 701 C CA . TYR A 1 88 ? -1.977 -0.550 -9.480 1.00 85.19 88 TYR A CA 1
ATOM 702 C C . TYR A 1 88 ? -1.107 0.692 -9.290 1.00 85.19 88 TYR A C 1
ATOM 704 O O . TYR A 1 88 ? -0.484 1.139 -10.251 1.00 85.19 88 TYR A O 1
ATOM 712 N N . ALA A 1 89 ? -1.018 1.224 -8.066 1.00 79.94 89 ALA A N 1
ATOM 713 C CA . ALA A 1 89 ? -0.298 2.468 -7.762 1.00 79.94 89 ALA A CA 1
ATOM 714 C C . ALA A 1 89 ? 1.128 2.559 -8.357 1.00 79.94 89 ALA A C 1
ATOM 716 O O . ALA A 1 89 ? 1.631 3.660 -8.590 1.00 79.94 89 ALA A O 1
ATOM 717 N N . TYR A 1 90 ? 1.772 1.412 -8.621 1.00 75.94 90 TYR A N 1
ATOM 718 C CA . TYR A 1 90 ? 3.135 1.295 -9.144 1.00 75.94 90 TYR A CA 1
ATOM 719 C C . TYR A 1 90 ? 3.224 0.445 -10.423 1.00 75.94 90 TYR A C 1
ATOM 721 O O . TYR A 1 90 ? 4.312 0.052 -10.837 1.00 75.94 90 TYR A O 1
ATOM 729 N N . GLY A 1 91 ? 2.097 0.128 -11.059 1.00 73.19 91 GLY A N 1
ATOM 730 C CA . GLY A 1 91 ? 2.061 -0.733 -12.236 1.00 73.19 91 GLY A CA 1
ATOM 731 C C . GLY A 1 91 ? 2.807 -0.144 -13.439 1.00 73.19 91 GLY A C 1
ATOM 732 O O . GLY A 1 91 ? 3.003 1.065 -13.552 1.00 73.19 91 GLY A O 1
ATOM 733 N N . ASN A 1 92 ? 3.194 -1.018 -14.374 1.00 77.62 92 ASN A N 1
ATOM 734 C CA . ASN A 1 92 ? 3.768 -0.689 -15.689 1.00 77.62 92 ASN A CA 1
ATOM 735 C C . ASN A 1 92 ? 5.119 0.031 -15.737 1.00 77.62 92 ASN A C 1
ATOM 737 O O . ASN A 1 92 ? 5.589 0.343 -16.835 1.00 77.62 92 ASN A O 1
ATOM 741 N N . GLN A 1 93 ? 5.769 0.282 -14.607 1.00 88.12 93 GLN A N 1
ATOM 742 C CA . GLN A 1 93 ? 7.113 0.848 -14.624 1.00 88.12 93 GLN A CA 1
ATOM 743 C C . GLN A 1 93 ? 8.126 -0.226 -15.037 1.00 88.12 93 GLN A C 1
ATOM 745 O O . GLN A 1 93 ? 8.018 -1.390 -14.652 1.00 88.12 93 GLN A O 1
ATOM 750 N N . PHE A 1 94 ? 9.133 0.154 -15.818 1.00 91.56 94 PHE A N 1
ATOM 751 C CA . PHE A 1 94 ? 10.233 -0.740 -16.164 1.00 91.56 94 PHE A CA 1
ATOM 752 C C . PHE A 1 94 ? 11.018 -1.125 -14.908 1.00 91.56 94 PHE A C 1
ATOM 754 O O . PHE A 1 94 ? 11.284 -0.276 -14.052 1.00 91.56 94 PHE A O 1
ATOM 761 N N . ASN A 1 95 ? 11.475 -2.377 -14.851 1.00 93.75 95 ASN A N 1
ATOM 762 C CA . ASN A 1 95 ? 12.357 -2.922 -13.818 1.00 93.75 95 ASN A CA 1
ATOM 763 C C . ASN A 1 95 ? 13.802 -2.403 -13.986 1.00 93.75 95 ASN A C 1
ATOM 765 O O . ASN A 1 95 ? 14.780 -3.122 -14.235 1.00 93.75 95 ASN A O 1
ATOM 769 N N . LYS A 1 96 ? 13.917 -1.077 -13.927 1.00 93.00 96 LYS A N 1
ATOM 770 C CA . LYS A 1 96 ? 15.147 -0.296 -13.988 1.00 93.00 96 LYS A CA 1
ATOM 771 C C . LYS A 1 96 ? 14.970 0.978 -13.175 1.00 93.00 96 LYS A C 1
ATOM 773 O O . LYS A 1 96 ? 13.869 1.512 -13.041 1.00 93.00 96 LYS A O 1
ATOM 778 N N . ARG A 1 97 ? 16.082 1.505 -12.671 1.00 90.44 97 ARG A N 1
ATOM 779 C CA . ARG A 1 97 ? 16.061 2.744 -11.896 1.00 90.44 97 ARG A CA 1
ATOM 780 C C . ARG A 1 97 ? 15.680 3.916 -12.792 1.00 90.44 97 ARG A C 1
ATOM 782 O O . ARG A 1 97 ? 16.239 4.098 -13.877 1.00 90.44 97 ARG A O 1
ATOM 789 N N . ASP A 1 98 ? 14.761 4.734 -12.309 1.00 86.75 98 ASP A N 1
ATOM 790 C CA . ASP A 1 98 ? 14.544 6.054 -12.871 1.00 86.75 98 ASP A CA 1
ATOM 791 C C . ASP A 1 98 ? 15.749 6.951 -12.542 1.00 86.75 98 ASP A C 1
ATOM 793 O O . ASP A 1 98 ? 16.072 7.200 -11.380 1.00 86.75 98 ASP A O 1
ATOM 797 N N . ILE A 1 99 ? 16.446 7.405 -13.585 1.00 81.25 99 ILE A N 1
ATOM 798 C CA . ILE A 1 99 ? 17.656 8.235 -13.489 1.00 81.25 99 ILE A CA 1
ATOM 799 C C . ILE A 1 99 ? 17.384 9.688 -13.887 1.00 81.25 99 ILE A C 1
ATOM 801 O O . ILE A 1 99 ? 18.283 10.365 -14.398 1.00 81.25 99 ILE A O 1
ATOM 805 N N . ARG A 1 100 ? 16.149 10.172 -13.688 1.00 73.62 100 ARG A N 1
ATOM 806 C CA . ARG A 1 100 ? 15.783 11.576 -13.915 1.00 73.62 100 ARG A CA 1
ATOM 807 C C . ARG A 1 100 ? 16.831 12.520 -13.311 1.00 73.62 100 ARG A C 1
ATOM 809 O O . ARG A 1 100 ? 17.018 12.605 -12.100 1.00 73.62 100 ARG A O 1
ATOM 816 N N . LYS A 1 101 ? 17.507 13.254 -14.195 1.00 67.62 101 LYS A N 1
ATOM 817 C CA . LYS A 1 101 ? 18.292 14.452 -13.873 1.00 67.62 101 LYS A CA 1
ATOM 818 C C . LYS A 1 101 ? 17.429 15.673 -14.187 1.00 67.62 101 LYS A C 1
ATOM 820 O O . LYS A 1 101 ? 16.552 15.592 -15.047 1.00 67.62 101 LYS A O 1
ATOM 825 N N . LYS A 1 102 ? 17.680 16.802 -13.517 1.00 65.06 102 LYS A N 1
ATOM 826 C CA . LYS A 1 102 ? 16.969 18.067 -13.769 1.00 65.06 102 LYS A CA 1
ATOM 827 C C . LYS A 1 102 ? 16.952 18.359 -15.281 1.00 65.06 102 LYS A C 1
ATOM 829 O O . LYS A 1 102 ? 18.011 18.400 -15.900 1.00 65.06 102 LYS A O 1
ATOM 834 N N . GLY A 1 103 ? 15.758 18.499 -15.862 1.00 65.00 103 GLY A N 1
ATOM 835 C CA . GLY A 1 103 ? 15.563 18.780 -17.291 1.00 65.00 103 GLY A CA 1
ATOM 836 C C . GLY A 1 103 ? 15.530 17.570 -18.238 1.00 65.00 103 GLY A C 1
ATOM 837 O O . GLY A 1 103 ? 15.434 17.776 -19.442 1.00 65.00 103 GLY A O 1
ATOM 838 N N . LYS A 1 104 ? 15.596 16.321 -17.748 1.00 71.06 104 LYS A N 1
ATOM 839 C CA . LYS A 1 104 ? 15.406 15.120 -18.588 1.00 71.06 104 LYS A CA 1
ATOM 840 C C . LYS A 1 104 ? 14.000 14.523 -18.429 1.00 71.06 104 LYS A C 1
AT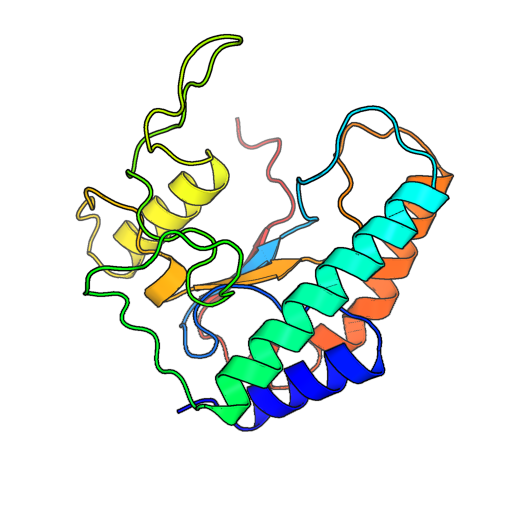OM 842 O O . LYS A 1 104 ? 13.489 14.512 -17.307 1.00 71.06 104 LYS A O 1
ATOM 847 N N . PRO A 1 105 ? 13.394 14.003 -19.515 1.00 80.44 105 PRO A N 1
ATOM 848 C CA . PRO A 1 105 ? 12.071 13.390 -19.458 1.00 80.44 105 PRO A CA 1
ATOM 849 C C . PRO A 1 105 ? 12.080 12.112 -18.613 1.00 80.44 105 PRO A C 1
ATOM 851 O O . PRO A 1 105 ? 13.122 11.479 -18.413 1.00 80.44 105 PRO A O 1
ATOM 854 N N . TYR A 1 106 ? 10.901 11.733 -18.122 1.00 80.56 106 TYR A N 1
ATOM 855 C CA . TYR A 1 106 ? 10.688 10.453 -17.455 1.00 80.56 106 TYR A CA 1
ATOM 856 C C . TYR A 1 106 ? 11.059 9.294 -18.394 1.00 80.56 106 TYR A C 1
ATOM 858 O O . TYR A 1 106 ? 10.665 9.284 -19.556 1.00 80.56 106 TYR A O 1
ATOM 866 N N . ASN A 1 107 ? 11.837 8.328 -17.897 1.00 83.50 107 ASN A N 1
ATOM 867 C CA . ASN A 1 107 ? 12.374 7.222 -18.702 1.00 83.50 107 ASN A CA 1
ATOM 868 C C . ASN A 1 107 ? 11.590 5.902 -18.544 1.00 83.50 107 ASN A C 1
ATOM 870 O O . ASN A 1 107 ? 12.076 4.842 -18.962 1.00 83.50 107 ASN A O 1
ATOM 874 N N . GLY A 1 108 ? 10.434 5.954 -17.874 1.00 86.75 108 GLY A N 1
ATOM 875 C CA . GLY A 1 108 ? 9.608 4.791 -17.553 1.00 86.75 108 GLY A CA 1
ATOM 876 C C . GLY A 1 108 ? 10.136 3.918 -16.408 1.00 86.75 108 GLY A C 1
ATOM 877 O O . GLY A 1 108 ? 9.519 2.906 -16.109 1.00 86.75 108 GLY A O 1
ATOM 878 N N . GLY A 1 109 ? 11.279 4.243 -15.795 1.00 89.44 109 GLY A N 1
ATOM 879 C CA . GLY A 1 109 ? 11.833 3.495 -14.662 1.00 89.44 109 GLY A CA 1
ATOM 880 C C . GLY A 1 109 ? 11.091 3.746 -13.347 1.00 89.44 109 GLY A C 1
ATOM 881 O O . GLY A 1 109 ? 10.110 4.491 -13.294 1.00 89.44 109 GLY A O 1
ATOM 882 N N . THR A 1 110 ? 11.598 3.150 -12.270 1.00 89.31 110 THR A N 1
ATOM 883 C CA . THR A 1 110 ? 10.988 3.212 -10.936 1.00 89.31 110 THR A CA 1
ATOM 884 C C . THR A 1 110 ? 11.983 3.587 -9.823 1.00 89.31 110 THR A C 1
ATOM 886 O O . THR A 1 110 ? 13.177 3.798 -10.069 1.00 89.31 110 THR A O 1
ATOM 889 N N . SER A 1 111 ? 11.485 3.732 -8.593 1.00 86.94 111 SER A N 1
ATOM 890 C CA . SER A 1 111 ? 12.273 4.068 -7.403 1.00 86.94 111 SER A CA 1
ATOM 891 C C . SER A 1 111 ? 13.160 2.898 -6.958 1.00 86.94 111 SER A C 1
ATOM 893 O O . SER A 1 111 ? 12.869 1.737 -7.236 1.00 86.94 111 SER A O 1
ATOM 895 N N . SER A 1 112 ? 14.237 3.179 -6.217 1.00 88.12 112 SER A N 1
ATOM 896 C CA . SER A 1 112 ? 15.070 2.113 -5.637 1.00 88.12 112 SER A CA 1
ATOM 897 C C . SER A 1 112 ? 14.273 1.197 -4.702 1.00 88.12 112 SER A C 1
ATOM 899 O O . SER A 1 112 ? 14.510 -0.005 -4.689 1.00 88.12 112 SER A O 1
ATOM 901 N N . THR A 1 113 ? 13.319 1.753 -3.950 1.00 87.06 113 THR A N 1
ATOM 902 C CA . THR A 1 113 ? 12.441 0.995 -3.051 1.00 87.06 113 THR A CA 1
ATOM 903 C C . THR A 1 113 ? 11.625 -0.034 -3.825 1.00 87.06 113 THR A C 1
ATOM 905 O O . THR A 1 113 ? 11.638 -1.212 -3.485 1.00 87.06 113 THR A O 1
ATOM 908 N N . TYR A 1 114 ? 10.994 0.380 -4.923 1.00 89.19 114 TYR A N 1
ATOM 909 C CA . TYR A 1 114 ? 10.170 -0.510 -5.742 1.00 89.19 114 TYR A CA 1
ATOM 910 C C . TYR A 1 114 ? 11.007 -1.550 -6.490 1.00 89.19 114 TYR A C 1
ATOM 912 O O . TYR A 1 114 ? 10.571 -2.687 -6.619 1.00 89.19 114 TYR A O 1
ATOM 920 N N . LEU A 1 115 ? 12.245 -1.226 -6.887 1.00 92.69 115 LEU A N 1
ATOM 921 C CA . LEU A 1 115 ? 13.181 -2.234 -7.404 1.00 92.69 115 LEU A CA 1
ATOM 922 C C . LEU A 1 115 ? 13.569 -3.278 -6.355 1.00 92.69 115 LEU A C 1
ATOM 924 O O . LEU A 1 115 ? 13.816 -4.426 -6.706 1.00 92.69 115 LEU A O 1
ATOM 928 N N . ASN A 1 116 ? 13.667 -2.900 -5.081 1.00 92.88 116 ASN A N 1
ATOM 929 C CA . ASN A 1 116 ? 13.962 -3.860 -4.020 1.00 92.88 116 ASN A CA 1
ATOM 930 C C . ASN A 1 116 ? 12.763 -4.777 -3.754 1.00 92.88 116 ASN A C 1
ATOM 932 O O . ASN A 1 116 ? 12.959 -5.975 -3.572 1.00 92.88 116 ASN A O 1
ATOM 936 N N . TYR A 1 117 ? 11.539 -4.240 -3.784 1.00 93.44 117 TYR A N 1
ATOM 937 C CA . TYR A 1 117 ? 10.323 -5.056 -3.695 1.00 93.44 117 TYR A CA 1
ATOM 938 C C . TYR A 1 117 ? 10.194 -5.992 -4.893 1.00 93.44 117 TYR A C 1
ATOM 940 O O . TYR A 1 117 ? 9.899 -7.166 -4.701 1.00 93.44 117 TYR A O 1
ATOM 948 N N . GLU A 1 118 ? 10.504 -5.509 -6.099 1.00 95.00 118 GLU A N 1
ATOM 949 C CA . GLU A 1 118 ? 10.528 -6.350 -7.294 1.00 95.00 118 GLU A CA 1
ATOM 950 C C . GLU A 1 118 ? 11.541 -7.480 -7.171 1.00 95.00 118 GLU A C 1
ATOM 952 O O . GLU A 1 118 ? 11.173 -8.634 -7.325 1.00 95.00 118 GLU A O 1
ATOM 957 N N . LYS A 1 119 ? 12.791 -7.183 -6.800 1.00 95.19 119 LYS A N 1
ATOM 958 C CA . LYS A 1 119 ? 13.804 -8.226 -6.589 1.00 95.19 119 LYS A CA 1
ATOM 959 C C . LYS A 1 119 ? 13.348 -9.268 -5.578 1.00 95.19 119 LYS A C 1
ATOM 961 O O . LYS A 1 119 ? 13.579 -10.453 -5.775 1.00 95.19 119 LYS A O 1
ATOM 966 N N . LEU A 1 120 ? 12.725 -8.840 -4.482 1.00 94.94 120 LEU A N 1
ATOM 967 C CA . LEU A 1 120 ? 12.214 -9.771 -3.487 1.00 94.94 120 LEU A CA 1
ATOM 968 C C . LEU A 1 120 ? 11.086 -10.636 -4.059 1.00 94.94 120 LEU A C 1
ATOM 970 O O . LEU A 1 120 ? 11.089 -11.845 -3.854 1.00 94.94 120 LEU A O 1
ATOM 974 N N . TYR A 1 121 ? 10.153 -10.035 -4.794 1.00 95.19 121 TYR A N 1
ATOM 975 C CA . TYR A 1 121 ? 9.096 -10.752 -5.497 1.00 95.19 121 TYR A CA 1
ATOM 976 C C . TYR A 1 121 ? 9.664 -11.785 -6.486 1.00 95.19 121 TYR A C 1
ATOM 978 O O . TYR A 1 121 ? 9.277 -12.951 -6.436 1.00 95.19 121 TYR A O 1
ATOM 986 N N . GLU A 1 122 ? 10.636 -11.394 -7.312 1.00 96.25 122 GLU A N 1
ATOM 987 C CA . GLU A 1 122 ? 11.324 -12.271 -8.266 1.00 96.25 122 GLU A CA 1
ATOM 988 C C . GLU A 1 122 ? 11.984 -13.461 -7.553 1.00 96.25 122 GLU A C 1
ATOM 990 O O . GLU A 1 122 ? 11.838 -14.606 -7.978 1.00 96.25 122 GLU A O 1
ATOM 995 N N . GLN 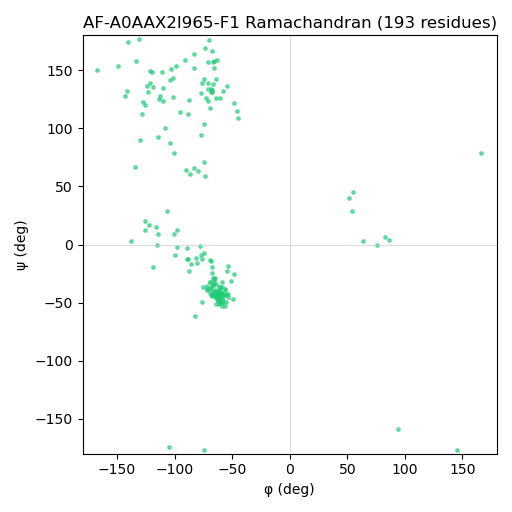A 1 123 ? 12.662 -13.224 -6.426 1.00 95.81 123 GLN A N 1
ATOM 996 C CA . GLN A 1 123 ? 13.297 -14.291 -5.645 1.00 95.81 123 GLN A CA 1
ATOM 997 C C . GLN A 1 123 ? 12.279 -15.225 -4.974 1.00 95.81 123 GLN A C 1
ATOM 999 O O . GLN A 1 123 ? 12.455 -16.441 -5.005 1.00 95.81 123 GLN A O 1
ATOM 1004 N N . LEU A 1 124 ? 11.218 -14.679 -4.372 1.00 94.88 124 LEU A N 1
ATOM 1005 C CA . LEU A 1 124 ? 10.235 -15.462 -3.616 1.00 94.88 124 LEU A CA 1
ATOM 1006 C C . LEU A 1 124 ? 9.282 -16.257 -4.513 1.00 94.88 124 LEU A C 1
ATOM 1008 O O . LEU A 1 124 ? 8.886 -17.363 -4.148 1.00 94.88 124 LEU A O 1
ATOM 1012 N N . PHE A 1 125 ? 8.887 -15.696 -5.657 1.00 96.06 125 PHE A N 1
ATOM 1013 C CA . PHE A 1 125 ? 7.776 -16.225 -6.451 1.00 96.06 125 PHE A CA 1
ATOM 1014 C C . PHE A 1 125 ? 8.170 -16.667 -7.860 1.00 96.06 125 PHE A C 1
ATOM 1016 O O . PHE A 1 125 ? 7.448 -17.477 -8.437 1.00 96.06 125 PHE A O 1
ATOM 1023 N N . LEU A 1 126 ? 9.306 -16.197 -8.389 1.00 96.00 126 LEU A N 1
ATOM 1024 C CA . LEU A 1 126 ? 9.749 -16.467 -9.766 1.00 96.00 126 LEU A CA 1
ATOM 1025 C C . LEU A 1 126 ? 11.126 -17.143 -9.848 1.00 96.00 126 LEU A C 1
ATOM 1027 O O . LEU A 1 126 ? 11.772 -17.113 -10.890 1.00 96.00 126 LEU A O 1
ATOM 1031 N N . GLN A 1 127 ? 11.622 -17.713 -8.745 1.00 95.81 127 GLN A N 1
ATOM 1032 C CA . GLN A 1 127 ? 12.925 -18.398 -8.698 1.00 95.81 127 GLN A CA 1
ATOM 1033 C C . GLN A 1 127 ? 14.095 -17.520 -9.197 1.00 95.81 127 GLN A C 1
ATOM 1035 O O . GLN A 1 127 ? 15.095 -18.018 -9.713 1.00 95.81 127 GLN A O 1
ATOM 1040 N N . GLY A 1 128 ? 13.972 -16.201 -9.032 1.00 94.31 128 GLY A N 1
ATOM 1041 C CA . GLY A 1 128 ? 14.955 -15.215 -9.467 1.00 94.31 128 GLY A CA 1
ATOM 1042 C C . GLY A 1 128 ? 14.864 -14.803 -10.938 1.00 94.31 128 GLY A C 1
ATOM 1043 O O . GLY A 1 128 ? 15.737 -14.060 -11.390 1.00 94.31 128 GLY A O 1
ATOM 1044 N N . GLU A 1 129 ? 13.844 -15.242 -11.683 1.00 96.50 129 GLU A N 1
ATOM 1045 C CA . GLU A 1 129 ? 13.574 -14.725 -13.025 1.00 96.50 129 GLU A CA 1
ATOM 1046 C C . GLU A 1 129 ? 13.285 -13.225 -12.961 1.00 96.50 129 GLU A C 1
ATOM 1048 O O . GLU A 1 129 ? 12.418 -12.767 -12.216 1.00 96.50 129 GLU A O 1
ATOM 1053 N N . LYS A 1 130 ? 14.029 -12.457 -13.760 1.00 95.44 130 LYS A N 1
ATOM 1054 C CA . LYS A 1 130 ? 13.906 -11.006 -13.795 1.00 95.44 130 LYS A CA 1
ATOM 1055 C C . LYS A 1 130 ? 12.838 -10.570 -14.792 1.00 95.44 130 LYS A C 1
ATOM 1057 O O . LYS A 1 130 ? 12.977 -10.829 -15.986 1.00 95.44 130 LYS A O 1
ATOM 1062 N N . LEU A 1 131 ? 11.852 -9.803 -14.334 1.00 93.50 131 LEU A N 1
ATOM 1063 C CA . LEU A 1 131 ? 10.813 -9.250 -15.202 1.00 93.50 131 LEU A CA 1
ATOM 1064 C C . LEU A 1 131 ? 11.257 -7.954 -15.892 1.00 93.50 131 LEU A C 1
ATOM 1066 O O . LEU A 1 131 ? 12.052 -7.177 -15.360 1.00 93.50 131 LEU A O 1
ATOM 1070 N N . GLU A 1 132 ? 10.707 -7.676 -17.078 1.00 93.19 132 GLU A N 1
ATOM 1071 C CA . GLU A 1 132 ? 10.945 -6.412 -17.794 1.00 93.19 132 GLU A CA 1
ATOM 1072 C C . GLU A 1 132 ? 10.302 -5.212 -17.076 1.00 93.19 132 GLU A C 1
ATOM 1074 O O . GLU A 1 132 ? 10.874 -4.116 -17.014 1.00 93.19 132 GLU A O 1
ATOM 1079 N N . LYS A 1 133 ? 9.110 -5.423 -16.513 1.00 92.12 133 LYS A N 1
ATOM 1080 C CA . LYS A 1 133 ? 8.325 -4.440 -15.763 1.00 92.12 133 LYS A CA 1
ATOM 1081 C C . LYS A 1 133 ? 8.062 -4.955 -14.359 1.00 92.12 133 LYS A C 1
ATOM 1083 O O . LYS A 1 133 ? 7.930 -6.158 -14.168 1.00 92.12 133 LYS A O 1
ATOM 1088 N N . ILE A 1 134 ? 7.956 -4.037 -13.405 1.00 92.06 134 ILE A N 1
ATOM 1089 C CA . ILE A 1 134 ? 7.671 -4.407 -12.020 1.00 92.06 134 ILE A CA 1
ATOM 1090 C C . ILE A 1 134 ? 6.257 -4.988 -11.880 1.00 92.06 134 ILE A C 1
ATOM 1092 O O . ILE A 1 134 ? 5.295 -4.482 -12.467 1.00 92.06 134 ILE A O 1
ATOM 1096 N N . ASN A 1 135 ? 6.136 -6.051 -11.092 1.00 92.69 135 ASN A N 1
ATOM 1097 C CA . ASN A 1 135 ? 4.908 -6.797 -10.852 1.00 92.69 135 ASN A CA 1
ATOM 1098 C C . ASN A 1 135 ? 4.722 -7.189 -9.369 1.00 92.69 135 ASN A C 1
ATOM 1100 O O . ASN A 1 135 ? 3.717 -7.802 -9.026 1.00 92.69 135 ASN A O 1
ATOM 1104 N N . PHE A 1 136 ? 5.610 -6.790 -8.452 1.00 93.50 136 PHE A N 1
ATOM 1105 C CA . PHE A 1 136 ? 5.520 -7.197 -7.040 1.00 93.50 136 PHE A CA 1
ATOM 1106 C C . PHE A 1 136 ? 4.139 -6.974 -6.396 1.00 93.50 136 PHE A C 1
ATOM 1108 O O . PHE A 1 136 ? 3.727 -7.766 -5.554 1.00 93.50 136 PHE A O 1
ATOM 1115 N N . GLN A 1 137 ? 3.381 -5.949 -6.816 1.00 91.69 137 GLN A N 1
ATOM 1116 C CA . GLN A 1 137 ? 2.029 -5.658 -6.309 1.00 91.69 137 GLN A CA 1
ATOM 1117 C C . GLN A 1 137 ? 1.066 -6.849 -6.412 1.00 91.69 137 GLN A C 1
ATOM 1119 O O . GLN A 1 137 ? 0.105 -6.902 -5.651 1.00 91.69 137 GLN A O 1
ATOM 1124 N N . LYS A 1 138 ? 1.331 -7.811 -7.308 1.00 93.06 138 LYS A N 1
ATOM 1125 C CA . LYS A 1 138 ? 0.566 -9.057 -7.430 1.00 93.06 138 LYS A CA 1
ATOM 1126 C C . LYS A 1 138 ? 0.507 -9.838 -6.123 1.00 93.06 138 LYS A C 1
ATOM 1128 O O . LYS A 1 138 ? -0.535 -10.397 -5.797 1.00 93.06 138 LYS A O 1
ATOM 1133 N N . GLU A 1 139 ? 1.606 -9.863 -5.379 1.00 95.19 139 GLU A N 1
ATOM 1134 C CA . GLU A 1 139 ? 1.739 -10.648 -4.148 1.00 95.19 139 GLU A CA 1
ATOM 1135 C C . GLU A 1 139 ? 1.914 -9.767 -2.907 1.00 95.19 139 GLU A C 1
ATOM 1137 O O . GLU A 1 139 ? 2.037 -10.291 -1.803 1.00 95.19 139 GLU A O 1
ATOM 1142 N N . PHE A 1 140 ? 1.936 -8.442 -3.071 1.00 94.94 140 PHE A N 1
ATOM 1143 C CA . PHE A 1 140 ? 2.269 -7.492 -2.015 1.00 94.94 140 PHE A CA 1
ATOM 1144 C C . PHE A 1 140 ? 1.100 -6.553 -1.729 1.00 94.94 140 PHE A C 1
ATOM 1146 O O . PHE A 1 140 ? 0.539 -5.950 -2.645 1.00 94.94 140 PHE A O 1
ATOM 1153 N N . PHE A 1 141 ? 0.830 -6.347 -0.444 1.00 95.56 141 PHE A N 1
ATOM 1154 C CA . PHE A 1 141 ? 0.083 -5.211 0.076 1.00 95.56 141 PHE A CA 1
ATOM 1155 C C . PHE A 1 141 ? 1.036 -4.302 0.850 1.00 95.56 141 PHE A C 1
ATOM 1157 O O . PHE A 1 141 ? 1.851 -4.778 1.637 1.00 95.56 141 PHE A O 1
ATOM 1164 N N . ILE A 1 142 ? 0.960 -2.996 0.622 1.00 93.31 142 ILE A N 1
ATOM 1165 C CA . ILE A 1 142 ? 1.863 -2.003 1.203 1.00 93.31 142 ILE A CA 1
ATOM 1166 C C . ILE A 1 142 ? 1.041 -0.976 1.962 1.00 93.31 142 ILE A C 1
ATOM 1168 O O . ILE A 1 142 ? 0.084 -0.420 1.432 1.00 93.31 142 ILE A O 1
ATOM 1172 N N . THR A 1 143 ? 1.447 -0.690 3.187 1.00 93.44 143 THR A N 1
ATOM 1173 C CA . THR A 1 143 ? 0.891 0.367 4.029 1.00 93.44 143 THR A CA 1
ATOM 1174 C C . THR A 1 143 ? 2.031 1.049 4.794 1.00 93.44 143 THR A C 1
ATOM 1176 O O . THR A 1 143 ? 3.178 0.615 4.702 1.00 93.44 143 THR A O 1
ATOM 1179 N N . GLU A 1 144 ? 1.751 2.118 5.536 1.00 90.44 144 GLU A N 1
ATOM 1180 C CA . GLU A 1 144 ? 2.775 2.911 6.237 1.00 90.44 144 GLU A CA 1
ATOM 1181 C C . GLU A 1 144 ? 2.533 2.914 7.752 1.00 90.44 144 GLU A C 1
ATOM 1183 O O . GLU A 1 144 ? 1.386 2.877 8.190 1.00 90.44 144 GLU A O 1
ATOM 1188 N N . PHE A 1 145 ? 3.591 2.982 8.565 1.00 88.56 145 PHE A N 1
ATOM 1189 C CA . PHE A 1 145 ? 3.511 3.133 10.025 1.00 88.56 145 PHE A CA 1
ATOM 1190 C C . PHE A 1 145 ? 2.997 4.509 10.444 1.00 88.56 145 PHE A C 1
ATOM 1192 O O . PHE A 1 145 ? 2.350 4.615 11.480 1.00 88.56 145 PHE A O 1
ATOM 1199 N N . SER A 1 146 ? 3.295 5.544 9.658 1.00 87.00 146 SER A N 1
ATOM 1200 C CA . SER A 1 146 ? 2.839 6.919 9.852 1.00 87.00 146 SER A CA 1
ATOM 1201 C C . SER A 1 146 ? 2.124 7.408 8.598 1.00 87.00 146 SER A C 1
ATOM 1203 O O . SER A 1 146 ? 2.635 7.246 7.490 1.00 87.00 146 SER A O 1
ATOM 1205 N N . ASP A 1 147 ? 0.991 8.081 8.791 1.00 86.19 147 ASP A N 1
ATOM 1206 C CA . ASP A 1 147 ? 0.230 8.715 7.707 1.00 86.19 147 ASP A CA 1
ATOM 1207 C C . ASP A 1 147 ? 0.811 10.066 7.294 1.00 86.19 147 ASP A C 1
ATOM 1209 O O . ASP A 1 147 ? 0.505 10.577 6.216 1.00 86.19 147 ASP A O 1
ATOM 1213 N N . TYR A 1 148 ? 1.680 10.646 8.127 1.00 82.06 148 TYR A N 1
ATOM 1214 C CA . TYR A 1 148 ? 2.379 11.869 7.766 1.00 82.06 148 TYR A CA 1
ATOM 1215 C C . TYR A 1 148 ? 3.460 11.591 6.720 1.00 82.06 148 TYR A C 1
ATOM 1217 O O . TYR A 1 148 ? 4.343 10.764 6.980 1.00 82.06 148 TYR A O 1
ATOM 1225 N N . PRO A 1 149 ? 3.464 12.299 5.574 1.00 72.50 149 PRO A N 1
ATOM 1226 C CA . PRO A 1 149 ? 4.434 12.051 4.517 1.00 72.50 149 PRO A CA 1
ATOM 1227 C C . PRO A 1 149 ? 5.753 12.788 4.805 1.00 72.50 149 PRO A C 1
ATOM 1229 O O . PRO A 1 149 ? 6.119 13.743 4.123 1.00 72.50 149 PRO A O 1
ATOM 1232 N N . THR A 1 150 ? 6.472 12.402 5.860 1.00 68.38 150 THR A N 1
ATOM 1233 C CA . THR A 1 150 ? 7.703 13.105 6.257 1.00 68.38 150 THR A CA 1
ATOM 1234 C C . THR A 1 150 ? 8.943 12.498 5.587 1.00 68.38 150 THR A C 1
ATOM 1236 O O . THR A 1 150 ? 8.927 11.387 5.064 1.00 68.38 150 THR A O 1
ATOM 1239 N N . LYS A 1 151 ? 10.030 13.267 5.502 1.00 63.94 151 LYS A N 1
ATOM 1240 C CA . LYS A 1 151 ? 11.360 12.787 5.116 1.00 63.94 151 LYS A CA 1
ATOM 1241 C C . LYS A 1 151 ? 12.204 12.701 6.375 1.00 63.94 151 LYS A C 1
ATOM 1243 O O . LYS A 1 151 ? 12.222 13.639 7.167 1.00 63.94 151 LYS A O 1
ATOM 1248 N N . GLU A 1 152 ? 13.031 11.667 6.471 1.00 56.56 152 GLU A N 1
ATOM 1249 C CA . GLU A 1 152 ? 13.962 11.466 7.594 1.00 56.56 152 GLU A CA 1
ATOM 1250 C C . GLU A 1 152 ? 14.893 12.657 7.885 1.00 56.56 152 GLU A C 1
ATOM 1252 O O . GLU A 1 152 ? 15.480 12.743 8.959 1.00 56.56 152 GLU A O 1
ATOM 1257 N N . SER A 1 153 ? 15.060 13.581 6.934 1.00 54.25 153 SER A N 1
ATOM 1258 C CA . SER A 1 153 ? 15.893 14.772 7.099 1.00 54.25 153 SER A CA 1
ATOM 1259 C C . SER A 1 153 ? 15.263 15.888 7.937 1.00 54.25 153 SER A C 1
ATOM 1261 O O . SER A 1 153 ? 15.954 16.870 8.215 1.00 54.25 153 SER A O 1
ATOM 1263 N N . TYR A 1 154 ? 13.981 15.804 8.307 1.00 60.25 154 TYR A N 1
ATOM 1264 C CA . TYR A 1 154 ? 13.341 16.853 9.101 1.00 60.25 154 TYR A CA 1
ATOM 1265 C C . TYR A 1 154 ? 13.758 16.736 10.571 1.00 60.25 154 TYR A C 1
ATOM 1267 O O . TYR A 1 154 ? 13.160 16.013 11.355 1.00 60.25 154 TYR A O 1
ATOM 1275 N N . LYS A 1 155 ? 14.797 17.480 10.956 1.00 65.00 155 LYS A N 1
ATOM 1276 C CA . LYS A 1 155 ? 15.158 17.709 12.363 1.00 65.00 155 LYS A CA 1
ATOM 1277 C C . LYS A 1 155 ? 14.253 18.793 12.964 1.00 65.00 155 LYS A C 1
ATOM 1279 O O . LYS 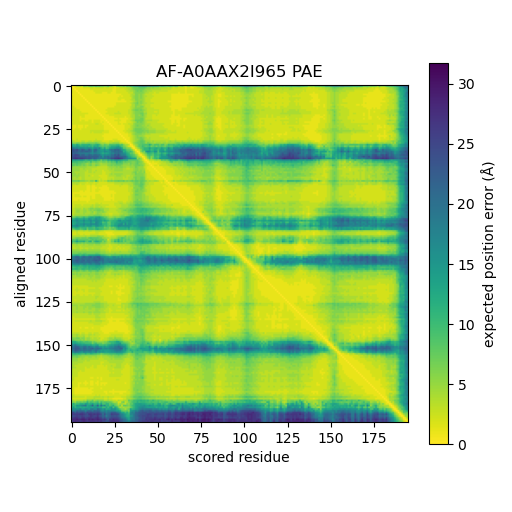A 1 155 ? 14.729 19.879 13.277 1.00 65.00 155 LYS A O 1
ATOM 1284 N N . ASN A 1 156 ? 12.949 18.533 13.033 1.00 77.62 156 ASN A N 1
ATOM 1285 C CA . ASN A 1 156 ? 11.958 19.444 13.610 1.00 77.62 156 ASN A CA 1
ATOM 1286 C C . ASN A 1 156 ? 11.129 18.685 14.657 1.00 77.62 156 ASN A C 1
ATOM 1288 O O . ASN A 1 156 ? 10.539 17.655 14.341 1.00 77.62 156 ASN A O 1
ATOM 1292 N N . GLU A 1 157 ? 11.112 19.183 15.893 1.00 83.19 157 GLU A N 1
ATOM 1293 C CA . GLU A 1 157 ? 10.489 18.504 17.037 1.00 83.19 157 GLU A CA 1
ATOM 1294 C C . GLU A 1 157 ? 8.964 18.379 16.908 1.00 83.19 157 GLU A C 1
ATOM 1296 O O . GLU A 1 157 ? 8.411 17.346 17.286 1.00 83.19 157 GLU A O 1
ATOM 1301 N N . ASP A 1 158 ? 8.297 19.360 16.298 1.00 83.06 158 ASP A N 1
ATOM 1302 C CA . ASP A 1 158 ? 6.847 19.336 16.084 1.00 83.06 158 ASP A CA 1
ATOM 1303 C C . ASP A 1 158 ? 6.461 18.267 15.050 1.00 83.06 158 ASP A C 1
ATOM 1305 O O . ASP A 1 158 ? 5.528 17.490 15.253 1.00 83.06 158 ASP A O 1
ATOM 1309 N N . ILE A 1 159 ? 7.231 18.155 13.963 1.00 79.88 159 ILE A N 1
ATOM 1310 C CA . ILE A 1 159 ? 7.035 17.114 12.939 1.00 79.88 159 ILE A CA 1
ATOM 1311 C C . ILE A 1 159 ? 7.298 15.718 13.527 1.00 79.88 159 ILE A C 1
ATOM 1313 O O . ILE A 1 159 ? 6.571 14.765 13.235 1.00 79.88 159 ILE A O 1
ATOM 1317 N N . GLU A 1 160 ? 8.313 15.582 14.384 1.00 81.38 160 GLU A N 1
ATOM 1318 C CA . GLU A 1 160 ? 8.576 14.341 15.122 1.00 81.38 160 GLU A CA 1
ATOM 1319 C C . GLU A 1 160 ? 7.416 13.970 16.058 1.00 81.38 160 GLU A C 1
ATOM 1321 O O . GLU A 1 160 ? 7.056 12.792 16.151 1.00 81.38 160 GLU A O 1
ATOM 1326 N N . ALA A 1 161 ? 6.820 14.953 16.742 1.00 86.00 161 ALA A N 1
ATOM 1327 C CA . ALA A 1 161 ? 5.668 14.742 17.612 1.00 86.00 161 ALA A CA 1
ATOM 1328 C C . ALA A 1 161 ? 4.444 14.257 16.819 1.00 86.00 161 ALA A C 1
ATOM 1330 O O . ALA A 1 161 ? 3.852 13.241 17.191 1.00 86.00 161 ALA A O 1
ATOM 1331 N N . LEU A 1 162 ? 4.139 14.891 15.680 1.00 85.12 162 LEU A N 1
ATOM 1332 C CA . LEU A 1 162 ? 3.070 14.459 14.770 1.00 85.12 162 LEU A CA 1
ATOM 1333 C C . LEU A 1 162 ? 3.288 13.029 14.265 1.00 85.12 162 LEU A C 1
ATOM 1335 O O . LEU A 1 162 ? 2.360 12.218 14.255 1.00 85.12 162 LEU A O 1
ATOM 1339 N N . ARG A 1 163 ? 4.526 12.673 13.898 1.00 84.06 163 ARG A N 1
ATOM 1340 C CA . ARG A 1 163 ? 4.844 11.307 13.460 1.00 84.06 163 ARG A CA 1
ATOM 1341 C C . ARG A 1 163 ? 4.599 10.285 14.566 1.00 84.06 163 ARG A C 1
ATOM 1343 O O . ARG A 1 163 ? 3.985 9.251 14.317 1.00 84.06 163 ARG A O 1
ATOM 1350 N N . LYS A 1 164 ? 5.065 10.563 15.789 1.00 86.25 164 LYS A N 1
ATOM 1351 C CA . LYS A 1 164 ? 4.838 9.683 16.947 1.00 86.25 164 LYS A CA 1
ATOM 1352 C C . LYS A 1 164 ? 3.3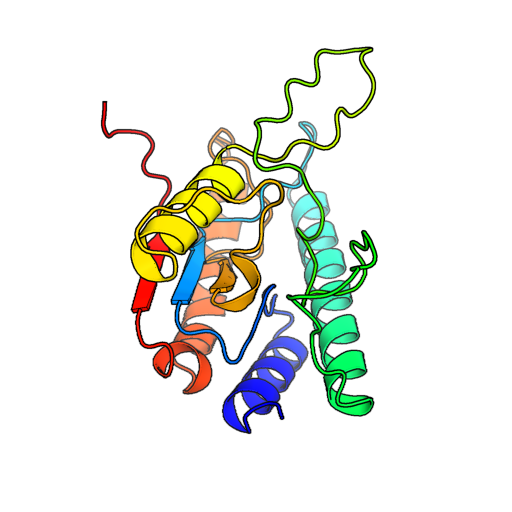49 9.520 17.224 1.00 86.25 164 LYS A C 1
ATOM 1354 O O . LYS A 1 164 ? 2.900 8.392 17.396 1.00 86.25 164 LYS A O 1
ATOM 1359 N N . GLN A 1 165 ? 2.593 10.615 17.196 1.00 89.00 165 GLN A N 1
ATOM 1360 C CA . GLN A 1 165 ? 1.143 10.574 17.349 1.00 89.00 165 GLN A CA 1
ATOM 1361 C C . GLN A 1 165 ? 0.491 9.685 16.280 1.00 89.00 165 GLN A C 1
ATOM 1363 O O . GLN A 1 165 ? -0.265 8.783 16.627 1.00 89.00 165 GLN A O 1
ATOM 1368 N N . SER A 1 166 ? 0.830 9.865 15.000 1.00 89.00 166 SER A N 1
ATOM 1369 C CA . SER A 1 166 ? 0.259 9.049 13.921 1.00 89.00 166 SER A CA 1
ATOM 1370 C C . SER A 1 166 ? 0.587 7.561 14.057 1.00 89.00 166 SER A C 1
ATOM 1372 O O . SER A 1 166 ? -0.264 6.723 13.768 1.00 89.00 166 SER A O 1
ATOM 1374 N N . ILE A 1 167 ? 1.788 7.216 14.528 1.00 89.19 167 ILE A N 1
ATOM 1375 C CA . ILE A 1 167 ? 2.151 5.819 14.796 1.00 89.19 167 ILE A CA 1
ATOM 1376 C C . ILE A 1 167 ? 1.254 5.230 15.890 1.00 89.19 167 ILE A C 1
ATOM 1378 O O . ILE A 1 167 ? 0.765 4.112 15.735 1.00 89.19 167 ILE A O 1
ATOM 1382 N N . GLU A 1 168 ? 1.015 5.966 16.979 1.00 91.38 168 GLU A N 1
ATOM 1383 C CA . GLU A 1 168 ? 0.112 5.520 18.047 1.00 91.38 168 GLU A CA 1
ATOM 1384 C C . GLU A 1 168 ? -1.331 5.355 17.545 1.00 91.38 168 GLU A C 1
ATOM 1386 O O . GLU A 1 168 ? -1.950 4.326 17.816 1.00 91.38 168 GLU A O 1
ATOM 1391 N N . GLU A 1 169 ? -1.836 6.302 16.746 1.00 91.81 169 GLU A N 1
ATOM 1392 C CA . GLU A 1 169 ? -3.170 6.244 16.122 1.00 91.81 169 GLU A CA 1
ATOM 1393 C C . GLU A 1 169 ? -3.351 5.009 15.222 1.00 91.81 169 GLU A C 1
ATOM 1395 O O . GLU A 1 169 ? -4.448 4.454 15.133 1.00 91.81 169 GLU A O 1
ATOM 1400 N N . ARG A 1 170 ? -2.276 4.541 14.576 1.00 93.00 170 ARG A N 1
ATOM 1401 C CA . ARG A 1 170 ? -2.309 3.397 13.650 1.00 93.00 170 ARG A CA 1
ATOM 1402 C C . ARG A 1 170 ? -2.076 2.045 14.320 1.00 93.00 170 ARG A C 1
ATOM 1404 O O . ARG A 1 170 ? -2.366 1.015 13.713 1.00 93.00 170 ARG A O 1
ATOM 1411 N N . LYS A 1 171 ? -1.620 1.984 15.576 1.00 92.38 171 LYS A N 1
ATOM 1412 C CA . LYS A 1 171 ? -1.441 0.698 16.284 1.00 92.38 171 LYS A CA 1
ATOM 1413 C C . LYS A 1 171 ? -2.703 -0.177 16.297 1.00 92.38 171 LYS A C 1
ATOM 1415 O O . LYS A 1 171 ? -2.570 -1.371 16.019 1.00 92.38 171 LYS A O 1
ATOM 1420 N N . PRO A 1 172 ? -3.914 0.350 16.573 1.00 95.44 172 PRO A N 1
ATOM 1421 C CA . PRO A 1 172 ? -5.122 -0.470 16.552 1.00 95.44 172 PRO A CA 1
ATOM 1422 C C . PRO A 1 172 ? -5.471 -0.991 15.150 1.00 95.44 172 PRO A C 1
ATOM 1424 O O . PRO A 1 172 ? -5.964 -2.112 15.039 1.00 95.44 172 PRO A O 1
ATOM 1427 N N . LEU A 1 173 ? -5.149 -0.241 14.085 1.00 94.94 173 LEU A N 1
ATOM 1428 C CA . LEU A 1 173 ? -5.323 -0.692 12.699 1.00 94.94 173 LEU A CA 1
ATOM 1429 C C . LEU A 1 173 ? -4.521 -1.977 12.449 1.00 94.94 173 LEU A C 1
ATOM 1431 O O . LEU A 1 173 ? -5.076 -2.975 12.000 1.00 94.94 173 LEU A O 1
ATOM 1435 N N . PHE A 1 174 ? -3.241 -2.005 12.826 1.00 93.56 174 PHE A N 1
ATOM 1436 C CA . PHE A 1 174 ? -2.392 -3.194 12.655 1.00 93.56 174 PHE A CA 1
ATOM 1437 C C . PHE A 1 174 ? -2.768 -4.368 13.571 1.00 93.56 174 PHE A C 1
ATOM 1439 O O . PHE A 1 174 ? -2.329 -5.497 13.352 1.00 93.56 174 PHE A O 1
ATOM 1446 N N . ALA A 1 175 ? -3.596 -4.132 14.591 1.00 94.31 175 ALA A N 1
ATOM 1447 C CA . ALA A 1 175 ? -4.158 -5.193 15.416 1.00 94.31 175 ALA A CA 1
ATOM 1448 C C . ALA A 1 175 ? -5.384 -5.870 14.773 1.00 94.31 175 ALA A C 1
ATOM 1450 O O . ALA A 1 175 ? -5.796 -6.935 15.253 1.00 94.31 175 ALA A O 1
ATOM 1451 N N . MET A 1 176 ? -5.952 -5.301 13.705 1.00 96.81 176 MET A N 1
ATOM 1452 C CA . MET A 1 176 ? -7.094 -5.881 12.998 1.00 96.81 176 MET A CA 1
ATOM 1453 C C . MET A 1 176 ? -6.732 -7.210 12.313 1.00 96.81 176 MET A C 1
ATOM 1455 O O . MET A 1 176 ? -5.580 -7.395 11.911 1.00 96.81 176 MET A O 1
ATOM 1459 N N . PRO A 1 177 ? -7.701 -8.132 12.136 1.00 97.19 177 PRO A N 1
ATOM 1460 C CA . PRO A 1 177 ? -7.452 -9.438 11.524 1.00 97.19 177 PRO A CA 1
ATOM 1461 C C . PRO A 1 177 ? -6.765 -9.367 10.159 1.00 97.19 177 PRO A C 1
ATOM 1463 O O . PRO A 1 177 ? -5.805 -10.096 9.944 1.00 97.19 177 PRO A O 1
ATOM 1466 N N . PHE A 1 178 ? -7.170 -8.438 9.288 1.00 97.25 178 PHE A N 1
ATOM 1467 C CA . PHE A 1 178 ? -6.609 -8.282 7.941 1.00 97.25 178 PHE A CA 1
ATOM 1468 C C . PHE A 1 178 ? -5.071 -8.235 7.925 1.00 97.25 178 PHE A C 1
ATOM 1470 O O . PHE A 1 178 ? -4.430 -8.965 7.175 1.00 97.25 178 PHE A O 1
ATOM 1477 N N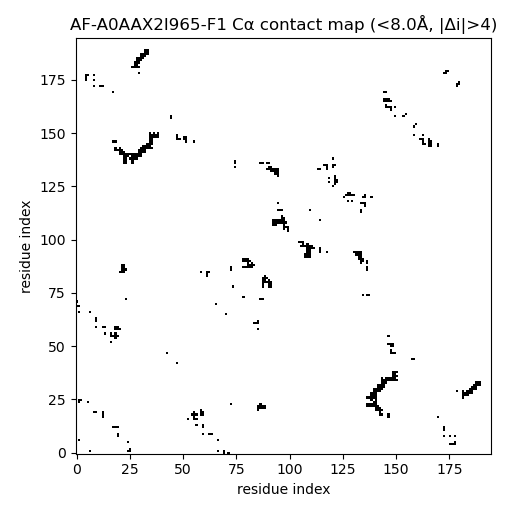 . PHE A 1 179 ? -4.454 -7.440 8.804 1.00 94.25 179 PHE A N 1
ATOM 1478 C CA . PHE A 1 179 ? -2.993 -7.292 8.844 1.00 94.25 179 PHE A CA 1
ATOM 1479 C C . PHE A 1 179 ? -2.262 -8.502 9.447 1.00 94.25 179 PHE A C 1
ATOM 1481 O O . PHE A 1 179 ? -1.036 -8.566 9.391 1.00 94.25 179 PHE A O 1
ATOM 1488 N N . LYS A 1 180 ? -2.996 -9.470 10.005 1.00 91.94 180 LYS A N 1
ATOM 1489 C CA . LYS A 1 180 ? -2.463 -10.707 10.594 1.00 91.94 180 LYS A CA 1
ATOM 1490 C C . LYS A 1 180 ? -2.573 -11.913 9.657 1.00 91.94 180 LYS A C 1
ATOM 1492 O O . LYS A 1 180 ? -2.020 -12.960 9.974 1.00 91.94 180 LYS A O 1
ATOM 1497 N N . GLU A 1 181 ? -3.279 -11.785 8.533 1.00 92.38 181 GLU A N 1
ATOM 1498 C CA . GLU A 1 181 ? -3.540 -12.893 7.599 1.00 92.38 181 GLU A CA 1
ATOM 1499 C C . GLU A 1 181 ? -2.430 -13.112 6.566 1.00 92.38 181 GLU A C 1
ATOM 1501 O O . GLU A 1 181 ? -2.358 -14.174 5.945 1.00 92.38 181 GLU A O 1
ATOM 1506 N N . PHE A 1 182 ? -1.546 -12.132 6.380 1.00 92.56 182 PHE A N 1
ATOM 1507 C CA . PHE A 1 182 ? -0.458 -12.228 5.413 1.00 92.56 182 PHE A CA 1
ATOM 1508 C C . PHE A 1 182 ? 0.566 -13.283 5.836 1.00 92.56 182 PHE A C 1
ATOM 1510 O O . PHE A 1 182 ? 1.061 -13.280 6.962 1.00 92.56 182 PHE A O 1
ATOM 1517 N N . SER A 1 183 ? 0.929 -14.165 4.903 1.00 88.25 183 SER A N 1
ATOM 1518 C CA . SER A 1 183 ? 1.880 -15.255 5.157 1.00 88.25 183 SER A CA 1
ATOM 1519 C C . SER A 1 183 ? 3.293 -14.754 5.460 1.00 88.25 183 SER A C 1
ATOM 1521 O O . SER A 1 183 ? 4.044 -15.420 6.168 1.00 88.25 183 SER A O 1
ATOM 1523 N N . ILE A 1 184 ? 3.667 -13.597 4.907 1.00 85.62 184 ILE A N 1
ATOM 1524 C CA . ILE A 1 184 ? 4.991 -12.994 5.065 1.00 85.62 184 ILE A CA 1
ATOM 1525 C C . ILE A 1 184 ? 4.818 -11.525 5.479 1.00 85.62 184 ILE A C 1
ATOM 1527 O O . ILE A 1 184 ? 4.731 -10.645 4.617 1.00 85.62 184 ILE A O 1
ATOM 1531 N N . PRO A 1 185 ? 4.754 -11.220 6.785 1.00 73.75 185 PRO A N 1
ATOM 1532 C CA . PRO A 1 185 ? 4.792 -9.843 7.253 1.00 73.75 185 PRO A CA 1
ATOM 1533 C C . PRO A 1 185 ? 6.228 -9.305 7.212 1.00 73.75 185 PRO A C 1
ATOM 1535 O O . PRO A 1 185 ? 7.155 -9.918 7.741 1.00 73.75 185 PRO A O 1
ATOM 1538 N N . MET A 1 186 ? 6.417 -8.129 6.618 1.00 75.75 186 MET A N 1
ATOM 1539 C CA . MET A 1 186 ? 7.685 -7.405 6.602 1.00 75.75 186 MET A CA 1
ATOM 1540 C C . MET A 1 186 ? 7.506 -5.993 7.138 1.00 75.75 186 MET A C 1
ATOM 1542 O O . MET A 1 186 ? 6.786 -5.163 6.582 1.00 75.75 186 MET A O 1
ATOM 1546 N N . ILE A 1 187 ? 8.235 -5.706 8.209 1.00 70.06 187 ILE A N 1
ATOM 1547 C CA . ILE A 1 187 ? 8.363 -4.364 8.760 1.00 70.06 187 ILE A CA 1
ATOM 1548 C C . ILE A 1 187 ? 9.631 -3.753 8.178 1.00 70.06 187 ILE A C 1
ATOM 1550 O O . ILE A 1 187 ? 10.735 -4.214 8.465 1.00 70.06 187 ILE A O 1
ATOM 1554 N N . ILE A 1 188 ? 9.474 -2.714 7.361 1.00 64.44 188 ILE A N 1
ATOM 1555 C CA . ILE A 1 188 ? 10.602 -1.981 6.791 1.00 64.44 188 ILE A CA 1
ATOM 1556 C C . ILE A 1 188 ? 10.730 -0.668 7.554 1.00 64.44 188 ILE A C 1
ATOM 1558 O O . ILE A 1 188 ? 10.202 0.371 7.164 1.00 64.44 188 ILE A O 1
ATOM 1562 N N . GLN A 1 189 ? 11.478 -0.709 8.657 1.00 52.59 189 GLN A N 1
ATOM 1563 C CA . GLN A 1 189 ? 12.189 0.487 9.099 1.00 52.59 189 GLN A CA 1
ATOM 1564 C C . GLN A 1 189 ? 13.283 0.733 8.065 1.00 52.59 189 GLN A C 1
ATOM 1566 O O . GLN A 1 189 ? 13.964 -0.223 7.698 1.00 52.59 189 GLN A O 1
ATOM 1571 N N . ASN A 1 190 ? 13.432 1.960 7.556 1.00 42.84 190 ASN A N 1
ATOM 1572 C CA . ASN A 1 190 ? 14.504 2.280 6.614 1.00 42.84 190 ASN A CA 1
ATOM 1573 C C . ASN A 1 190 ? 15.822 1.681 7.121 1.00 42.84 190 ASN A C 1
ATOM 1575 O O . ASN A 1 190 ? 16.391 2.138 8.112 1.00 42.84 190 ASN A O 1
ATOM 1579 N N . ILE A 1 191 ? 16.298 0.637 6.438 1.00 32.88 191 ILE A N 1
ATOM 1580 C CA . ILE A 1 191 ? 17.648 0.113 6.598 1.00 32.88 191 ILE A CA 1
ATOM 1581 C C . ILE A 1 191 ? 18.555 1.120 5.893 1.00 32.88 191 ILE A C 1
ATOM 1583 O O . ILE A 1 191 ? 19.101 0.884 4.821 1.00 32.88 191 ILE A O 1
ATOM 1587 N N . THR A 1 192 ? 18.704 2.294 6.490 1.00 30.61 192 THR A N 1
ATOM 1588 C CA . THR A 1 192 ? 19.808 3.210 6.228 1.00 30.61 192 THR A CA 1
ATOM 1589 C C . THR A 1 192 ? 20.919 2.852 7.209 1.00 30.61 192 THR A C 1
ATOM 1591 O O . THR A 1 192 ? 21.228 3.626 8.109 1.00 30.61 192 THR A O 1
ATOM 1594 N N . LYS A 1 193 ? 21.454 1.623 7.063 1.00 27.02 193 LYS A N 1
ATOM 1595 C CA . LYS A 1 193 ? 22.810 1.149 7.432 1.00 27.02 193 LYS A CA 1
ATOM 1596 C C . LYS A 1 193 ? 22.880 -0.388 7.408 1.00 27.02 193 LYS A C 1
ATOM 1598 O O . LYS A 1 193 ? 22.863 -1.042 8.442 1.00 27.02 193 LYS A O 1
ATOM 1603 N N . LEU A 1 194 ? 22.997 -0.956 6.212 1.00 27.25 194 LEU A N 1
ATOM 1604 C CA . LEU A 1 194 ? 23.702 -2.225 5.993 1.00 27.25 194 LEU A CA 1
ATOM 1605 C C . LEU A 1 194 ? 24.611 -2.055 4.770 1.00 27.25 194 LEU A C 1
ATOM 1607 O O . LEU A 1 194 ? 24.368 -2.626 3.713 1.00 27.25 194 LEU A O 1
ATOM 1611 N N . THR A 1 195 ? 25.612 -1.192 4.933 1.00 30.39 195 THR A N 1
ATOM 1612 C CA . THR A 1 195 ? 26.916 -1.195 4.251 1.00 30.39 195 THR A CA 1
ATOM 1613 C C . THR A 1 195 ? 27.879 -0.423 5.130 1.00 30.39 195 THR A C 1
ATOM 1615 O O . THR A 1 195 ? 27.487 0.706 5.517 1.00 30.39 195 THR A O 1
#

Sequence (195 aa):
MYTQHFKEAVAYCKANNLFVGYGNPNGKVLVIGKEAAHIGKEETTENLEKKKEELFHSNVSQWEHILSTNEVPNYDGERPISHENPLYAYGNQFNKRDIRKKGKPYNGGTSSTYLNYEKLYEQLFLQGEKLEKINFQKEFFITEFSDYPTKESYKNEDIEALRKQSIEERKPLFAMPFFKEFSIPMIIQNITKLT

pLDDT: mean 84.19, std 14.94, range [27.02, 98.38]

Radius of gyration: 16.86 Å; Cα contacts (8 Å, |Δi|>4): 297; chains: 1; bounding box: 46×42×38 Å

Organism: Capnocytophaga sputigena (NCBI:txid1019)